Protein AF-A0AAD1ZJZ8-F1 (afdb_monomer_lite)

Structure (mmCIF, N/CA/C/O backbone):
data_AF-A0AAD1ZJZ8-F1
#
_entry.id   AF-A0AAD1ZJZ8-F1
#
loop_
_atom_site.group_PDB
_atom_site.id
_atom_site.type_symbol
_atom_site.label_atom_id
_atom_site.label_alt_id
_atom_site.label_comp_id
_atom_site.label_asym_id
_atom_site.label_entity_id
_atom_site.label_seq_id
_atom_site.pdbx_PDB_ins_code
_atom_site.Cartn_x
_atom_site.Cartn_y
_atom_site.Cartn_z
_atom_site.occupancy
_atom_site.B_iso_or_equiv
_atom_site.auth_seq_id
_atom_site.auth_comp_id
_atom_site.auth_asym_id
_atom_site.auth_atom_id
_atom_site.pdbx_PDB_model_num
ATOM 1 N N . MET A 1 1 ? -13.104 -16.747 28.153 1.00 59.47 1 MET A N 1
ATOM 2 C CA . MET A 1 1 ? -11.768 -17.055 27.582 1.00 59.47 1 MET A CA 1
ATOM 3 C C . MET A 1 1 ? -11.758 -18.501 27.105 1.00 59.47 1 MET A C 1
ATOM 5 O O . MET A 1 1 ? -12.482 -19.304 27.681 1.00 59.47 1 MET A O 1
ATOM 9 N N . CYS A 1 2 ? -11.004 -18.830 26.051 1.00 68.19 2 CYS A N 1
ATOM 10 C CA . CYS A 1 2 ? -10.842 -20.219 25.611 1.00 68.19 2 CYS A CA 1
ATOM 11 C C . CYS A 1 2 ? -9.904 -20.961 26.573 1.00 68.19 2 CYS A C 1
ATOM 13 O O . CYS A 1 2 ? -8.815 -20.471 26.856 1.00 68.19 2 CYS A O 1
ATOM 15 N N . ASN A 1 3 ? -10.333 -22.119 27.072 1.00 70.56 3 ASN A N 1
ATOM 16 C CA . ASN A 1 3 ? -9.565 -22.981 27.974 1.00 70.56 3 ASN A CA 1
ATOM 17 C C . ASN A 1 3 ? -8.448 -23.761 27.256 1.00 70.56 3 ASN A C 1
ATOM 19 O O . ASN A 1 3 ? -7.548 -24.264 27.916 1.00 70.56 3 ASN A O 1
ATOM 23 N N . VAL A 1 4 ? -8.490 -23.831 25.920 1.00 70.69 4 VAL A N 1
ATOM 24 C CA . VAL A 1 4 ? -7.507 -24.556 25.095 1.00 70.69 4 VAL A CA 1
ATOM 25 C C . VAL A 1 4 ? -6.351 -23.653 24.652 1.00 70.69 4 VAL A C 1
ATOM 27 O O . VAL A 1 4 ? -5.202 -24.074 24.637 1.00 70.69 4 VAL A O 1
ATOM 30 N N . CYS A 1 5 ? -6.619 -22.380 24.337 1.00 69.69 5 CYS A N 1
ATOM 31 C CA . CYS A 1 5 ? -5.625 -21.437 23.795 1.00 69.69 5 CYS A CA 1
ATOM 32 C C . CYS A 1 5 ? -4.614 -20.894 24.827 1.00 69.69 5 CYS A C 1
ATOM 34 O O . CYS A 1 5 ? -4.052 -19.818 24.609 1.00 69.69 5 CYS A O 1
ATOM 36 N N . SER A 1 6 ? -4.403 -21.584 25.952 1.00 54.50 6 SER A N 1
ATOM 37 C CA . SER A 1 6 ? -3.502 -21.130 27.014 1.00 54.50 6 SER A CA 1
ATOM 38 C C . SER A 1 6 ? -2.122 -20.776 26.433 1.00 54.50 6 SER A C 1
ATOM 40 O O . SER A 1 6 ? -1.434 -21.621 25.873 1.00 54.50 6 SER A O 1
ATOM 42 N N . GLN A 1 7 ? -1.756 -19.492 26.538 1.00 56.09 7 GLN A N 1
ATOM 43 C CA . GLN A 1 7 ? -0.448 -18.891 26.223 1.00 56.09 7 GLN A CA 1
ATOM 44 C C . GLN A 1 7 ? -0.020 -18.646 24.760 1.00 56.09 7 GLN A C 1
ATOM 46 O O . GLN A 1 7 ? 1.104 -18.191 24.547 1.00 56.09 7 GLN A O 1
ATOM 51 N N . ARG A 1 8 ? -0.877 -18.771 23.739 1.00 50.62 8 ARG A N 1
ATOM 52 C CA . ARG A 1 8 ? -0.520 -18.268 22.389 1.00 50.62 8 ARG A CA 1
ATOM 53 C C . ARG A 1 8 ? -0.753 -16.758 22.250 1.00 50.62 8 ARG A C 1
ATOM 55 O O . ARG A 1 8 ? -1.640 -16.334 21.523 1.00 50.62 8 ARG A O 1
ATOM 62 N N . VAL A 1 9 ? 0.037 -15.925 22.932 1.00 51.78 9 VAL A N 1
ATOM 63 C CA . VAL A 1 9 ? 0.161 -14.503 22.550 1.00 51.78 9 VAL A CA 1
ATOM 64 C C . VAL A 1 9 ? 1.323 -14.399 21.571 1.00 51.78 9 VAL A C 1
ATOM 66 O O . VAL A 1 9 ? 2.454 -14.108 21.959 1.00 51.78 9 VAL A O 1
ATOM 69 N N . THR A 1 10 ? 1.068 -14.694 20.296 1.00 54.06 10 THR A N 1
ATOM 70 C CA . THR A 1 10 ? 2.077 -14.501 19.250 1.00 54.06 10 THR A CA 1
ATOM 71 C C . THR A 1 10 ? 2.412 -13.015 19.127 1.00 54.06 10 THR A C 1
ATOM 73 O O . THR A 1 10 ? 1.550 -12.150 19.293 1.00 54.06 10 THR A O 1
ATOM 76 N N . GLN A 1 11 ? 3.696 -12.747 18.902 1.00 53.84 11 GLN A N 1
ATOM 77 C CA . GLN A 1 11 ? 4.369 -11.454 18.981 1.00 53.84 11 GLN A CA 1
ATOM 78 C C . GLN A 1 11 ? 3.655 -10.365 18.161 1.00 53.84 11 GLN A C 1
ATOM 80 O O . GLN A 1 11 ? 3.830 -10.273 16.951 1.00 53.84 11 GLN A O 1
ATOM 85 N N . LEU A 1 12 ? 2.883 -9.497 18.825 1.00 53.25 12 LEU A N 1
ATOM 86 C CA . LEU A 1 12 ? 2.593 -8.176 18.267 1.00 53.25 12 LEU A CA 1
ATOM 87 C C . LEU A 1 12 ? 3.934 -7.474 18.054 1.00 53.25 12 LEU A C 1
ATOM 89 O O . LEU A 1 12 ? 4.748 -7.433 18.985 1.00 53.25 12 LEU A O 1
ATOM 93 N N . ASN A 1 13 ? 4.151 -6.925 16.860 1.00 53.09 13 ASN A N 1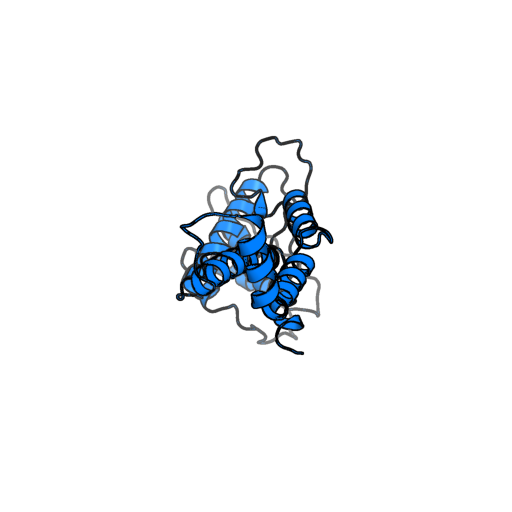
ATOM 94 C CA . ASN A 1 13 ? 5.407 -6.270 16.524 1.00 53.09 13 ASN A CA 1
ATOM 95 C C . ASN A 1 13 ? 5.760 -5.218 17.593 1.00 53.09 13 ASN A C 1
ATOM 97 O O . ASN A 1 13 ? 4.895 -4.489 18.098 1.00 53.09 13 ASN A O 1
ATOM 101 N N . VAL A 1 14 ? 7.043 -5.140 17.957 1.00 46.44 14 VAL A N 1
ATOM 102 C CA . VAL A 1 14 ? 7.558 -4.252 19.020 1.00 46.44 14 VAL A CA 1
ATOM 103 C C . VAL A 1 14 ? 7.157 -2.783 18.777 1.00 46.44 14 VAL A C 1
ATOM 105 O O . VAL A 1 14 ? 6.898 -2.050 19.732 1.00 46.44 14 VAL A O 1
ATOM 108 N N . ALA A 1 15 ? 6.982 -2.381 17.512 1.00 41.62 15 ALA A N 1
ATOM 109 C CA . ALA A 1 15 ? 6.527 -1.048 17.101 1.00 41.62 15 ALA A CA 1
ATOM 110 C C . ALA A 1 15 ? 5.086 -0.708 17.549 1.00 41.62 15 ALA A C 1
A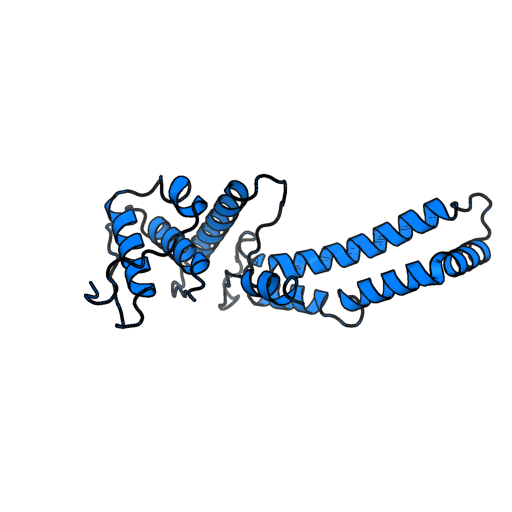TOM 112 O O . ALA A 1 15 ? 4.831 0.386 18.055 1.00 41.62 15 ALA A O 1
ATOM 113 N N . THR A 1 16 ? 4.142 -1.656 17.473 1.00 49.78 16 THR A N 1
ATOM 114 C CA . THR A 1 16 ? 2.789 -1.485 18.044 1.00 49.78 16 THR A CA 1
ATOM 115 C C . THR A 1 16 ? 2.798 -1.427 19.570 1.00 49.78 16 THR A C 1
ATOM 117 O O . THR A 1 16 ? 1.936 -0.779 20.169 1.00 49.78 16 THR A O 1
ATOM 120 N N . ARG A 1 17 ? 3.777 -2.074 20.216 1.00 53.38 17 ARG A N 1
ATOM 121 C CA . ARG A 1 17 ? 3.880 -2.160 21.680 1.00 53.38 17 ARG A CA 1
ATOM 122 C C . ARG A 1 17 ? 4.364 -0.878 22.364 1.00 53.38 17 ARG A C 1
ATOM 124 O O . ARG A 1 17 ? 4.025 -0.705 23.529 1.00 53.38 17 ARG A O 1
ATOM 131 N N . SER A 1 18 ? 5.125 0.006 21.709 1.00 56.16 18 SER A N 1
ATOM 132 C CA . SER A 1 18 ? 5.752 1.136 22.424 1.00 56.16 18 SER A CA 1
ATOM 133 C C . SER A 1 18 ? 5.169 2.516 22.102 1.00 56.16 18 SER A C 1
ATOM 135 O O . SER A 1 18 ? 4.951 3.300 23.023 1.00 56.16 18 SER A O 1
ATOM 137 N N . THR A 1 19 ? 4.868 2.845 20.840 1.00 59.22 19 THR A N 1
ATOM 138 C CA . THR A 1 19 ? 4.517 4.239 20.480 1.00 59.22 19 THR A CA 1
ATOM 139 C C . THR A 1 19 ? 3.018 4.467 20.296 1.00 59.22 19 THR A C 1
ATOM 141 O O . THR A 1 19 ? 2.486 5.494 20.713 1.00 59.22 19 THR A O 1
ATOM 144 N N . VAL A 1 20 ? 2.308 3.506 19.699 1.00 66.62 20 VAL A N 1
ATOM 145 C CA . VAL A 1 20 ? 0.875 3.657 19.385 1.00 66.62 20 VAL A CA 1
ATOM 146 C C . VAL A 1 20 ? -0.012 3.341 20.592 1.00 66.62 20 VAL A C 1
ATOM 148 O O . VAL A 1 20 ? -0.993 4.048 20.845 1.00 66.62 20 VAL A O 1
ATOM 151 N N . THR A 1 21 ? 0.357 2.307 21.351 1.00 68.12 21 THR A N 1
ATOM 152 C CA . THR A 1 21 ? -0.381 1.816 22.522 1.00 68.12 21 THR A CA 1
ATOM 153 C C . THR A 1 21 ? -0.034 2.554 23.816 1.00 68.12 21 THR A C 1
ATOM 155 O O . THR A 1 21 ? -0.815 2.491 24.764 1.00 68.12 21 THR A O 1
ATOM 158 N N . SER A 1 22 ? 1.070 3.309 23.884 1.00 69.50 22 SER A N 1
ATOM 159 C CA . SER A 1 22 ? 1.442 4.083 25.084 1.00 69.50 22 SER A CA 1
ATOM 160 C C . SER A 1 22 ? 0.413 5.155 25.447 1.00 69.50 22 SER A C 1
ATOM 162 O O . SER A 1 22 ? 0.144 5.351 26.628 1.00 69.50 22 SER A O 1
ATOM 164 N N . LYS A 1 23 ? -0.238 5.761 24.445 1.00 80.19 23 LYS A N 1
ATOM 165 C CA . LYS A 1 23 ? -1.298 6.774 24.612 1.00 80.19 23 LYS A CA 1
ATOM 166 C C . LYS A 1 23 ? -2.671 6.201 25.001 1.00 80.19 23 LYS A C 1
ATOM 168 O O . LYS A 1 23 ? -3.630 6.958 25.100 1.00 80.19 23 LYS A O 1
ATOM 173 N N . LEU A 1 24 ? -2.791 4.883 25.169 1.00 86.69 24 LEU A N 1
ATOM 174 C CA . LEU A 1 24 ? -4.039 4.234 25.574 1.00 86.69 24 LEU A CA 1
ATOM 175 C C . LEU A 1 24 ? -4.096 4.043 27.091 1.00 86.69 24 LEU A C 1
ATOM 177 O O . LEU A 1 24 ? -3.099 3.680 27.730 1.00 86.69 24 LEU A O 1
ATOM 181 N N . ASN A 1 25 ? -5.285 4.224 27.660 1.00 90.50 25 ASN A N 1
ATOM 182 C CA . ASN A 1 25 ? -5.530 3.920 29.067 1.00 90.50 25 ASN A CA 1
ATOM 183 C C . ASN A 1 25 ? -5.636 2.395 29.300 1.00 90.50 25 ASN A C 1
ATOM 185 O O . ASN A 1 25 ? -5.594 1.591 28.363 1.00 90.50 25 ASN A O 1
ATOM 189 N N . LYS A 1 26 ? -5.749 1.985 30.570 1.00 88.88 26 LYS A N 1
ATOM 190 C CA . LYS A 1 26 ? -5.784 0.565 30.957 1.00 88.88 26 LYS A CA 1
ATOM 191 C C . LYS A 1 26 ? -6.951 -0.193 30.310 1.00 88.88 26 LYS A C 1
ATOM 193 O O . LYS A 1 26 ? -6.716 -1.255 29.742 1.00 88.88 26 LYS A O 1
ATOM 198 N N . SER A 1 27 ? -8.165 0.358 30.340 1.00 90.50 27 SER A N 1
ATOM 199 C CA . SER A 1 27 ? -9.356 -0.320 29.808 1.00 90.50 27 SER A CA 1
ATOM 200 C C . SER A 1 27 ? -9.314 -0.470 28.286 1.00 90.50 27 SER A C 1
ATOM 202 O O . SER A 1 27 ? -9.663 -1.522 27.760 1.00 90.50 27 SER A O 1
ATOM 204 N N . GLN A 1 28 ? -8.807 0.532 27.565 1.00 90.31 28 GLN A N 1
ATOM 205 C CA . GLN A 1 28 ? -8.604 0.458 26.115 1.00 90.31 28 GLN A CA 1
ATOM 206 C C . GLN A 1 28 ? -7.568 -0.611 25.742 1.00 90.31 28 GLN A C 1
ATOM 208 O O . GLN A 1 28 ? -7.796 -1.402 24.827 1.00 90.31 28 GLN A O 1
ATOM 213 N N . LYS A 1 29 ? -6.436 -0.663 26.460 1.00 88.44 29 LYS A N 1
ATOM 214 C CA . LYS A 1 29 ? -5.406 -1.699 26.264 1.00 88.44 29 LYS A CA 1
ATOM 215 C C . LYS A 1 29 ? -5.975 -3.094 26.496 1.00 88.44 29 LYS A C 1
ATOM 217 O O . LYS A 1 29 ? -5.718 -3.997 25.705 1.00 88.44 29 LYS A O 1
ATOM 222 N N . GLU A 1 30 ? -6.754 -3.258 27.558 1.00 87.31 30 GLU A N 1
ATOM 223 C CA . GLU A 1 30 ? -7.389 -4.526 27.900 1.00 87.31 30 GLU A CA 1
ATOM 224 C C . GLU A 1 30 ? -8.376 -4.973 26.816 1.00 87.31 30 GLU A C 1
ATOM 226 O O . GLU A 1 30 ? -8.242 -6.087 26.314 1.00 87.31 30 GLU A O 1
ATOM 231 N N . ALA A 1 31 ? -9.260 -4.085 26.349 1.00 89.25 31 ALA A N 1
ATOM 232 C CA . ALA A 1 31 ? -10.199 -4.375 25.263 1.00 89.25 31 ALA A CA 1
ATOM 233 C C . ALA A 1 31 ? -9.498 -4.810 23.957 1.00 89.25 31 ALA A C 1
ATOM 235 O O . ALA A 1 31 ? -9.924 -5.763 23.296 1.00 89.25 31 ALA A O 1
ATOM 236 N N . ILE A 1 32 ? -8.386 -4.160 23.597 1.00 87.81 32 ILE A N 1
ATOM 237 C CA . ILE A 1 32 ? -7.586 -4.524 22.415 1.00 87.81 32 ILE A CA 1
ATOM 238 C C . ILE A 1 32 ? -6.949 -5.904 22.594 1.00 87.81 32 ILE A C 1
ATOM 240 O O . ILE A 1 32 ? -7.071 -6.760 21.717 1.00 87.81 32 ILE A O 1
ATOM 244 N N . MET A 1 33 ? -6.300 -6.149 23.735 1.00 84.19 33 MET A N 1
ATOM 245 C CA . MET A 1 33 ? -5.675 -7.441 24.041 1.00 84.19 33 MET A CA 1
ATOM 246 C C . MET A 1 33 ? -6.693 -8.579 24.039 1.00 84.19 33 MET A C 1
ATOM 248 O O . MET A 1 33 ? -6.426 -9.679 23.559 1.00 84.19 33 MET A O 1
ATOM 252 N N . GLU A 1 34 ? -7.879 -8.310 24.560 1.00 85.31 34 GLU A N 1
ATOM 253 C CA . GLU A 1 34 ? -8.996 -9.232 24.551 1.00 85.31 34 GLU A CA 1
ATOM 254 C C . GLU A 1 34 ? -9.519 -9.551 23.148 1.00 85.31 34 GLU A C 1
ATOM 256 O O . GLU A 1 34 ? -9.887 -10.699 22.890 1.00 85.31 34 GLU A O 1
ATOM 261 N N . THR A 1 35 ? -9.537 -8.559 22.258 1.00 86.81 35 THR A N 1
ATOM 262 C CA . THR A 1 35 ? -9.922 -8.725 20.851 1.00 86.81 35 THR A CA 1
ATOM 263 C C . THR A 1 35 ? -8.887 -9.563 20.105 1.00 86.81 35 THR A C 1
ATOM 265 O O . THR A 1 35 ? -9.243 -10.540 19.452 1.00 86.81 35 THR A O 1
ATOM 268 N N . ILE A 1 36 ? -7.599 -9.255 20.284 1.00 84.06 36 ILE A N 1
ATOM 269 C CA . ILE A 1 36 ? -6.468 -10.007 19.713 1.00 84.06 36 ILE A CA 1
ATOM 270 C C . ILE A 1 36 ? -6.539 -11.485 20.112 1.00 84.06 36 ILE A C 1
ATOM 272 O O . ILE A 1 36 ? -6.486 -12.365 19.255 1.00 84.06 36 ILE A O 1
ATOM 276 N N . ARG A 1 37 ? -6.740 -11.765 21.407 1.00 82.50 37 ARG A N 1
ATOM 277 C CA . ARG A 1 37 ? -6.916 -13.135 21.918 1.00 82.50 37 ARG A CA 1
ATOM 278 C C . ARG A 1 37 ? -8.126 -13.835 21.305 1.00 82.50 37 ARG A C 1
ATOM 280 O O . ARG A 1 37 ? -8.102 -15.048 21.127 1.00 82.50 37 ARG A O 1
ATOM 287 N N . GLY A 1 38 ? -9.192 -13.085 21.027 1.00 85.44 38 GLY A N 1
ATOM 288 C CA . GLY A 1 38 ? -10.377 -13.599 20.353 1.00 85.44 38 GLY A CA 1
ATOM 289 C C . GLY A 1 38 ? -10.083 -14.037 18.925 1.00 85.44 38 GLY A C 1
ATOM 290 O O . GLY A 1 38 ? -10.442 -15.147 18.559 1.00 85.44 38 GLY A O 1
ATOM 291 N N . VAL A 1 39 ? -9.377 -13.204 18.161 1.00 83.06 39 VAL A N 1
ATOM 292 C CA . VAL A 1 39 ? -9.011 -13.490 16.765 1.00 83.06 39 VAL A CA 1
ATOM 293 C C . VAL A 1 39 ? -8.003 -14.638 16.650 1.00 83.06 39 VAL A C 1
ATOM 295 O O . VAL A 1 39 ? -8.072 -15.414 15.708 1.00 83.06 39 VAL A O 1
ATOM 298 N N . GLN A 1 40 ? -7.101 -14.800 17.622 1.00 79.88 40 GLN A N 1
ATOM 299 C CA . GLN A 1 40 ? -6.151 -15.926 17.665 1.00 79.88 40 GLN A CA 1
ATOM 300 C C . GLN A 1 40 ? -6.793 -17.266 18.063 1.00 79.88 40 GLN A C 1
ATOM 302 O O . GLN A 1 40 ? -6.134 -18.304 18.016 1.00 79.88 40 GLN A O 1
ATOM 307 N N . CYS A 1 41 ? -8.050 -17.263 18.510 1.00 81.56 41 CYS A N 1
ATOM 308 C CA . CYS A 1 41 ? -8.737 -18.463 18.960 1.00 81.56 41 CYS A CA 1
ATOM 309 C C . CYS A 1 41 ? -9.533 -19.099 17.814 1.00 81.56 41 CYS A C 1
ATOM 311 O O . CYS A 1 41 ? -10.688 -18.757 17.590 1.00 81.56 41 CYS A O 1
ATOM 313 N N . GLU A 1 42 ? -8.961 -20.111 17.167 1.00 80.19 42 GLU A N 1
ATOM 314 C CA . GLU A 1 42 ? -9.633 -20.866 16.093 1.00 80.19 42 GLU A CA 1
ATOM 315 C C . GLU A 1 42 ? -10.742 -21.807 16.604 1.00 80.19 42 GLU A C 1
ATOM 317 O O . GLU A 1 42 ? -11.554 -22.301 15.832 1.00 80.19 42 GLU A O 1
ATOM 322 N N . HIS A 1 43 ? -10.819 -22.042 17.918 1.00 82.69 43 HIS A N 1
ATOM 323 C CA . HIS A 1 43 ? -11.756 -23.009 18.501 1.00 82.69 43 HIS A CA 1
ATOM 324 C C . HIS A 1 43 ? -13.185 -22.481 18.689 1.00 82.69 43 HIS A C 1
ATOM 326 O O . HIS A 1 43 ? -14.093 -23.272 18.938 1.00 82.69 43 HIS A O 1
ATOM 332 N N . LYS A 1 44 ? -13.388 -21.155 18.702 1.00 82.06 44 LYS A N 1
ATOM 333 C CA . LYS A 1 44 ? -14.681 -20.536 19.040 1.00 82.06 44 LYS A CA 1
ATOM 334 C C . LYS A 1 44 ? -14.865 -19.212 18.315 1.00 82.06 44 LYS A C 1
ATOM 336 O O . LYS A 1 44 ? -13.967 -18.376 18.320 1.00 82.06 44 LYS A O 1
ATOM 341 N N . THR A 1 45 ? -16.074 -18.977 17.812 1.00 82.81 45 THR A N 1
ATOM 342 C CA . THR A 1 45 ? -16.514 -17.642 17.397 1.00 82.81 45 THR A CA 1
ATOM 343 C C . THR A 1 45 ? -16.586 -16.722 18.614 1.00 82.81 45 THR A C 1
ATOM 345 O O . THR A 1 45 ? -17.094 -17.116 19.666 1.00 82.81 45 THR A O 1
ATOM 348 N N . ASN A 1 46 ? -16.089 -15.493 18.485 1.00 82.31 46 ASN A N 1
ATOM 349 C CA . ASN A 1 46 ? -16.042 -14.532 19.580 1.00 82.31 46 ASN A CA 1
ATOM 350 C C . ASN A 1 46 ? -16.672 -13.210 19.144 1.00 82.31 46 ASN A C 1
ATOM 352 O O . ASN A 1 46 ? -16.242 -12.612 18.162 1.00 82.31 46 ASN A O 1
ATOM 356 N N . VAL A 1 47 ? -17.670 -12.759 19.898 1.00 85.69 47 VAL A N 1
ATOM 357 C CA . VAL A 1 47 ? -18.297 -11.449 19.730 1.00 85.69 47 VAL A CA 1
ATOM 358 C C . VAL A 1 47 ? -18.038 -10.663 21.003 1.00 85.69 47 VAL A C 1
ATOM 360 O O . VAL A 1 47 ? -18.338 -11.133 22.102 1.00 85.69 47 VAL A O 1
ATOM 363 N N . LYS A 1 48 ? -17.468 -9.466 20.860 1.00 83.56 48 LYS A N 1
ATOM 364 C CA . LYS A 1 48 ? -17.197 -8.568 21.982 1.00 83.56 48 LYS A CA 1
ATOM 365 C C . LYS A 1 48 ? -17.756 -7.188 21.717 1.00 83.56 48 LYS A C 1
ATOM 367 O O . LYS A 1 48 ? -17.473 -6.581 20.689 1.00 83.56 48 LYS A O 1
ATOM 372 N N . LEU A 1 49 ? -18.497 -6.685 22.696 1.00 87.31 49 LEU A N 1
ATOM 373 C CA . LEU A 1 49 ? -18.934 -5.302 22.729 1.00 87.31 49 LEU A CA 1
ATOM 374 C C . LEU A 1 49 ? -17.847 -4.455 23.393 1.00 87.31 49 LEU A C 1
ATOM 376 O O . LEU A 1 49 ? -17.573 -4.607 24.582 1.00 87.31 49 LEU A O 1
ATOM 380 N N . ILE A 1 50 ? -17.247 -3.543 22.629 1.00 86.06 50 ILE A N 1
ATOM 381 C CA . ILE A 1 50 ? -16.398 -2.485 23.179 1.00 86.06 50 ILE A CA 1
ATOM 382 C C . ILE A 1 50 ? -17.275 -1.249 23.344 1.00 86.06 50 ILE A C 1
ATOM 384 O O . ILE A 1 50 ? -17.607 -0.572 22.372 1.00 86.06 50 ILE A O 1
ATOM 388 N N . TRP A 1 51 ? -17.658 -0.962 24.583 1.00 88.56 51 TRP A N 1
ATOM 389 C CA . TRP A 1 51 ? -18.488 0.189 24.916 1.00 88.56 51 TRP A CA 1
ATOM 390 C C . TRP A 1 51 ? -17.682 1.267 25.645 1.00 88.56 51 TRP A C 1
ATOM 392 O O . TRP A 1 51 ? -16.744 0.978 26.387 1.00 88.56 51 TRP A O 1
ATOM 402 N N . GLY A 1 52 ? -18.059 2.529 25.442 1.00 86.12 52 GLY A N 1
ATOM 403 C CA . GLY A 1 52 ? -17.480 3.654 26.163 1.00 86.12 52 GLY A CA 1
ATOM 404 C C . GLY A 1 52 ? -18.358 4.909 26.075 1.00 86.12 52 GLY A C 1
ATOM 405 O O . GLY A 1 52 ? -18.930 5.162 25.007 1.00 86.12 52 GLY A O 1
ATOM 406 N N . PRO A 1 53 ? -18.429 5.728 27.141 1.00 86.62 53 PRO A N 1
ATOM 407 C CA . PRO A 1 53 ? -19.124 7.017 27.129 1.00 86.62 53 PRO A CA 1
ATOM 408 C C . PRO A 1 53 ? -18.660 7.972 26.005 1.00 86.62 53 PRO A C 1
ATOM 410 O O . PRO A 1 53 ? -17.638 7.736 25.346 1.00 86.62 53 PRO A O 1
ATOM 413 N N . PRO A 1 54 ? -19.396 9.056 25.714 1.00 84.81 54 PRO A N 1
ATOM 414 C CA . PRO A 1 54 ? -18.903 10.129 24.848 1.00 84.81 54 PRO A CA 1
ATOM 415 C C . PRO A 1 54 ? -17.528 10.643 25.315 1.00 84.81 54 PRO A C 1
ATOM 417 O O . PRO A 1 54 ? -17.253 10.696 26.508 1.00 84.81 54 PRO A O 1
ATOM 420 N N . GLY A 1 55 ? -16.629 10.958 24.376 1.00 82.31 55 GLY A N 1
ATOM 421 C CA . GLY A 1 55 ? -15.286 11.471 24.694 1.00 82.31 55 GLY A CA 1
ATOM 422 C C . GLY A 1 55 ? -14.234 10.438 25.134 1.00 82.31 55 GLY A C 1
ATOM 423 O O . GLY A 1 55 ? -13.067 10.789 25.258 1.00 82.31 55 GLY A O 1
ATOM 424 N N . THR A 1 56 ? -14.560 9.148 25.292 1.00 81.38 56 THR A N 1
ATOM 425 C CA . THR A 1 56 ? -13.595 8.133 25.788 1.00 81.38 56 THR A CA 1
ATOM 426 C C . THR A 1 56 ? -12.621 7.573 24.746 1.00 81.38 56 THR A C 1
ATOM 428 O O . THR A 1 56 ? -12.017 6.516 24.941 1.00 81.38 56 THR A O 1
ATOM 431 N N . GLY A 1 57 ? -12.453 8.254 23.610 1.00 84.31 57 GLY A N 1
ATOM 432 C CA . GLY A 1 57 ? -11.507 7.830 22.576 1.00 84.31 57 GLY A CA 1
ATOM 433 C C . GLY A 1 57 ? -11.876 6.502 21.902 1.00 84.31 57 GLY A C 1
ATOM 434 O O . GLY A 1 57 ? -10.989 5.718 21.561 1.00 84.31 57 GLY A O 1
ATOM 435 N N . LYS A 1 58 ? -13.174 6.232 21.690 1.00 87.06 58 LYS A N 1
ATOM 436 C CA . LYS A 1 58 ? -13.656 5.035 20.968 1.00 87.06 58 LYS A CA 1
ATOM 437 C C . LYS A 1 58 ? -13.000 4.886 19.594 1.00 87.06 58 LYS A C 1
ATOM 439 O O . LYS A 1 58 ? -12.441 3.836 19.298 1.00 87.06 58 LYS A O 1
ATOM 444 N N . MET A 1 59 ? -12.976 5.964 18.806 1.00 86.44 59 MET A N 1
ATOM 445 C CA . MET A 1 59 ? -12.338 5.991 17.484 1.00 86.44 59 MET A CA 1
ATOM 446 C C . MET A 1 59 ? -10.838 5.678 17.566 1.00 86.44 59 MET A C 1
ATOM 448 O O . MET A 1 59 ? -10.318 4.878 16.791 1.00 86.44 59 MET A O 1
ATOM 452 N N . ARG A 1 60 ? -10.146 6.212 18.583 1.00 87.06 60 ARG A N 1
ATOM 453 C CA . ARG A 1 60 ? -8.743 5.876 18.854 1.00 87.06 60 ARG A CA 1
ATOM 454 C C . ARG A 1 60 ? -8.561 4.394 19.147 1.00 87.06 60 ARG A C 1
ATOM 456 O O . ARG A 1 60 ? -7.722 3.761 18.515 1.00 87.06 60 ARG A O 1
ATOM 463 N N . THR A 1 61 ? -9.372 3.841 20.035 1.00 89.06 61 THR A N 1
ATOM 464 C CA . THR A 1 61 ? -9.331 2.416 20.388 1.00 89.06 61 THR A CA 1
ATOM 465 C C . THR A 1 61 ? -9.590 1.538 19.165 1.00 89.06 61 THR A C 1
ATOM 467 O O . THR A 1 61 ? -8.827 0.608 18.911 1.00 89.06 61 THR A O 1
ATOM 470 N N . LEU A 1 62 ? -10.593 1.881 18.352 1.00 88.88 62 LEU A N 1
ATOM 471 C CA . LEU A 1 62 ? -10.928 1.166 17.123 1.00 88.88 62 LEU A CA 1
ATOM 472 C C . LEU A 1 62 ? -9.787 1.225 16.098 1.00 88.88 62 LEU A C 1
ATOM 474 O O . LEU A 1 62 ? -9.362 0.184 15.611 1.00 88.88 62 LEU A O 1
ATOM 478 N N . SER A 1 63 ? -9.221 2.409 15.838 1.00 88.19 63 SER A N 1
ATOM 479 C CA . SER A 1 63 ? -8.104 2.574 14.892 1.00 88.19 63 SER A CA 1
ATOM 480 C C . SER A 1 63 ? -6.864 1.759 15.284 1.00 88.19 63 SER A C 1
ATOM 482 O O . SER A 1 63 ? -6.236 1.135 14.431 1.00 88.19 63 SER A O 1
ATOM 484 N N . VAL A 1 64 ? -6.534 1.702 16.582 1.00 87.94 64 VAL A N 1
ATOM 485 C CA . VAL A 1 64 ? -5.414 0.888 17.076 1.00 87.94 64 VAL A CA 1
ATOM 486 C C . VAL A 1 64 ? -5.756 -0.598 17.011 1.00 87.94 64 VAL A C 1
ATOM 488 O O . VAL A 1 64 ? -4.903 -1.391 16.628 1.00 87.94 64 VAL A O 1
ATOM 491 N N . THR A 1 65 ? -6.999 -0.982 17.319 1.00 88.06 65 THR A N 1
ATOM 492 C CA . THR A 1 65 ? -7.465 -2.371 17.172 1.00 88.06 65 THR A CA 1
ATOM 493 C C . THR A 1 65 ? -7.297 -2.843 15.730 1.00 88.06 65 THR A C 1
ATOM 495 O O . THR A 1 65 ? -6.679 -3.879 15.500 1.00 88.06 65 THR A O 1
ATOM 498 N N . LEU A 1 66 ? -7.779 -2.061 14.758 1.00 88.00 66 LEU A N 1
ATOM 499 C CA . LEU A 1 66 ? -7.644 -2.368 13.334 1.00 88.00 66 LEU A CA 1
ATOM 500 C C . LEU A 1 66 ? -6.175 -2.501 12.927 1.00 88.00 66 LEU A C 1
ATOM 502 O O . LEU A 1 66 ? -5.826 -3.482 12.277 1.00 88.00 66 LEU A O 1
ATOM 506 N N . LEU A 1 67 ? -5.303 -1.584 13.363 1.00 85.31 67 LEU A N 1
ATOM 507 C CA . LEU A 1 67 ? -3.864 -1.682 13.103 1.00 85.31 67 LEU A CA 1
ATOM 508 C C . LEU A 1 67 ? -3.265 -2.996 13.625 1.00 85.31 67 LEU A C 1
ATOM 510 O O . LEU A 1 67 ? -2.558 -3.677 12.884 1.00 85.31 67 LEU A O 1
ATOM 514 N N . CYS A 1 68 ? -3.561 -3.366 14.873 1.00 83.75 68 CYS A N 1
ATOM 515 C CA . CYS A 1 68 ? -3.074 -4.611 15.467 1.00 83.75 68 CYS A CA 1
ATOM 516 C C . CYS A 1 68 ? -3.549 -5.837 14.675 1.00 83.75 68 CYS A C 1
ATOM 518 O O . CYS A 1 68 ? -2.760 -6.735 14.395 1.00 83.75 68 CYS A O 1
ATOM 520 N N . LEU A 1 69 ? -4.824 -5.864 14.281 1.00 84.06 69 LEU A N 1
ATOM 521 C CA . LEU A 1 69 ? -5.402 -6.972 13.521 1.00 84.06 69 LEU A CA 1
ATOM 522 C C . LEU A 1 69 ? -4.810 -7.087 12.108 1.00 84.06 69 LEU A C 1
ATOM 524 O O . LEU A 1 69 ? -4.507 -8.195 11.665 1.00 84.06 69 LEU A O 1
ATOM 528 N N . MET A 1 70 ? -4.568 -5.962 11.429 1.00 80.19 70 MET A N 1
ATOM 529 C CA . MET A 1 70 ? -3.909 -5.951 10.117 1.00 80.19 70 MET A CA 1
ATOM 530 C C . MET A 1 70 ? -2.498 -6.542 10.180 1.00 80.19 70 MET A C 1
ATOM 532 O O . MET A 1 70 ? -2.129 -7.344 9.326 1.00 80.19 70 MET A O 1
ATOM 536 N N . GLN A 1 71 ? -1.726 -6.217 11.221 1.00 77.75 71 GLN A N 1
ATOM 537 C CA . GLN A 1 71 ? -0.387 -6.788 11.433 1.00 77.75 71 GLN A CA 1
ATOM 538 C C . GLN A 1 71 ? -0.406 -8.293 11.727 1.00 77.75 71 GLN A C 1
ATOM 540 O O . GLN A 1 71 ? 0.597 -8.975 11.541 1.00 77.75 71 GLN A O 1
ATOM 545 N N . MET A 1 72 ? -1.551 -8.822 12.157 1.00 76.50 72 MET A N 1
ATOM 546 C CA . MET A 1 72 ? -1.781 -10.253 12.347 1.00 76.50 72 MET A CA 1
ATOM 547 C C . MET A 1 72 ? -2.340 -10.931 11.089 1.00 76.50 72 MET A C 1
ATOM 549 O O . MET A 1 72 ? -2.777 -12.076 11.152 1.00 76.50 72 MET A O 1
ATOM 553 N N . ASN A 1 73 ? -2.352 -10.235 9.946 1.00 74.56 73 ASN A N 1
ATOM 554 C CA . ASN A 1 73 ? -2.924 -10.689 8.677 1.00 74.56 73 ASN A CA 1
ATOM 555 C C . ASN A 1 73 ? -4.430 -10.983 8.710 1.00 74.56 73 ASN A C 1
ATOM 557 O O . ASN A 1 73 ? -4.964 -11.528 7.736 1.00 74.56 73 ASN A O 1
ATOM 561 N N . ALA A 1 74 ? -5.129 -10.574 9.771 1.00 77.50 74 ALA A N 1
ATOM 562 C CA . ALA A 1 74 ? -6.573 -10.699 9.864 1.00 77.50 74 ALA A CA 1
ATOM 563 C C . ALA A 1 74 ? -7.248 -9.729 8.885 1.00 77.50 74 ALA A C 1
ATOM 565 O O . ALA A 1 74 ? -6.822 -8.583 8.726 1.00 77.50 74 ALA A O 1
ATOM 566 N N . ARG A 1 75 ? -8.308 -10.192 8.214 1.00 79.06 75 ARG A N 1
ATOM 567 C CA . ARG A 1 75 ? -9.173 -9.319 7.413 1.00 79.06 75 ARG A CA 1
ATOM 568 C C . ARG A 1 75 ? -10.127 -8.604 8.362 1.00 79.06 75 ARG A C 1
ATOM 570 O O . ARG A 1 75 ? -10.815 -9.260 9.139 1.00 79.06 75 ARG A O 1
ATOM 577 N N . THR A 1 76 ? -10.150 -7.280 8.306 1.00 76.94 76 THR A N 1
ATOM 578 C CA . THR A 1 76 ? -11.022 -6.440 9.127 1.00 76.94 76 THR A CA 1
ATOM 579 C C . THR A 1 76 ? -11.921 -5.597 8.235 1.00 76.94 76 THR A C 1
ATOM 581 O O . THR A 1 76 ? -11.501 -5.134 7.176 1.00 76.94 76 THR A O 1
ATOM 584 N N . CYS A 1 77 ? -13.166 -5.405 8.663 1.00 76.44 77 CYS A N 1
ATOM 585 C CA . CYS A 1 77 ? -14.143 -4.549 7.996 1.00 76.44 77 CYS A CA 1
ATOM 586 C C . CYS A 1 77 ? -14.786 -3.638 9.047 1.00 76.44 77 CYS A C 1
ATOM 588 O O . CYS A 1 77 ? -14.922 -4.031 10.207 1.00 76.44 77 CYS A O 1
ATOM 590 N N . ALA A 1 78 ? -15.156 -2.424 8.649 1.00 73.31 78 ALA A N 1
ATOM 591 C CA . ALA A 1 78 ? -15.885 -1.486 9.491 1.00 73.31 78 ALA A CA 1
ATOM 592 C C . ALA A 1 78 ? -17.033 -0.882 8.677 1.00 73.31 78 ALA A C 1
ATOM 594 O O . ALA A 1 78 ? -16.799 -0.252 7.649 1.00 73.31 78 ALA A O 1
ATOM 595 N N . GLU A 1 79 ? -18.263 -1.084 9.142 1.00 67.69 79 GLU A N 1
ATOM 596 C CA . GLU A 1 79 ? -19.475 -0.507 8.558 1.00 67.69 79 GLU A CA 1
ATOM 597 C C . GLU A 1 79 ? -19.811 0.781 9.320 1.00 67.69 79 GLU A C 1
ATOM 599 O O . GLU A 1 79 ? -20.460 0.746 10.363 1.00 67.69 79 GLU A O 1
ATOM 604 N N . THR A 1 80 ? -19.319 1.937 8.866 1.00 62.78 80 THR A N 1
ATOM 605 C CA . THR A 1 80 ? -19.646 3.223 9.510 1.00 62.78 80 THR A CA 1
ATOM 606 C C . THR A 1 80 ? -19.827 4.341 8.485 1.00 62.78 80 THR A C 1
ATOM 608 O O . THR A 1 80 ? -18.915 5.136 8.270 1.00 62.78 80 THR A O 1
ATOM 611 N N . ASN A 1 81 ? -21.020 4.440 7.888 1.00 63.38 81 ASN A N 1
ATOM 612 C CA . ASN A 1 81 ? -21.327 5.345 6.764 1.00 63.38 81 ASN A CA 1
ATOM 613 C C . ASN A 1 81 ? -20.964 6.831 6.991 1.00 63.38 81 ASN A C 1
ATOM 615 O O . ASN A 1 81 ? -20.694 7.523 6.021 1.00 63.38 81 ASN A O 1
ATOM 619 N N . ALA A 1 82 ? -20.886 7.315 8.239 1.00 62.25 82 ALA A N 1
ATOM 620 C CA . ALA A 1 82 ? -20.507 8.703 8.548 1.00 62.25 82 ALA A CA 1
ATOM 621 C C . ALA A 1 82 ? -19.090 8.886 9.136 1.00 62.25 82 ALA A C 1
ATOM 623 O O . ALA A 1 82 ? -18.621 10.011 9.234 1.00 62.25 82 ALA A O 1
ATOM 624 N N . ALA A 1 83 ? -18.404 7.812 9.548 1.00 72.31 83 ALA A N 1
ATOM 625 C CA . ALA A 1 83 ? -17.108 7.889 10.248 1.00 72.31 83 ALA A CA 1
ATOM 626 C C . ALA A 1 83 ? -15.978 7.098 9.562 1.00 72.31 83 ALA A C 1
ATOM 628 O O . ALA A 1 83 ? -14.851 7.076 10.061 1.00 72.31 83 ALA A O 1
ATOM 629 N N . VAL A 1 84 ? -16.265 6.437 8.430 1.00 76.38 84 VAL A N 1
ATOM 630 C CA . VAL A 1 84 ? -15.261 5.717 7.628 1.00 76.38 84 VAL A CA 1
ATOM 631 C C . VAL A 1 84 ? -14.081 6.620 7.242 1.00 76.38 84 VAL A C 1
ATOM 633 O O . VAL A 1 84 ? -12.953 6.180 7.466 1.00 76.38 84 VAL A O 1
ATOM 636 N N . PRO A 1 85 ? -14.268 7.858 6.737 1.00 78.19 85 PRO A N 1
ATOM 637 C CA . PRO A 1 85 ? -13.135 8.683 6.315 1.00 78.19 85 PRO A CA 1
ATOM 638 C C . PRO A 1 85 ? -12.190 9.045 7.465 1.00 78.19 85 PRO A C 1
ATOM 640 O O . PRO A 1 85 ? -10.972 8.903 7.331 1.00 78.19 85 PRO A O 1
ATOM 643 N N . ASP A 1 86 ? -12.738 9.425 8.622 1.00 82.56 86 ASP A N 1
ATOM 644 C CA . ASP A 1 86 ? -11.955 9.760 9.817 1.00 82.56 86 ASP A CA 1
ATOM 645 C C . ASP A 1 86 ? -11.188 8.546 10.342 1.00 82.56 86 ASP A C 1
ATOM 647 O O . ASP A 1 86 ? -9.985 8.617 10.619 1.00 82.56 86 ASP A O 1
ATOM 651 N N . LEU A 1 87 ? -11.871 7.401 10.437 1.00 84.56 87 LEU A N 1
ATOM 652 C CA . LEU A 1 87 ? -11.264 6.155 10.884 1.00 84.56 87 LEU A CA 1
ATOM 653 C C . LEU A 1 87 ? -10.150 5.710 9.932 1.00 84.56 87 LEU A C 1
ATOM 655 O O . LEU A 1 87 ? -9.064 5.355 10.390 1.00 84.56 87 LEU A O 1
ATOM 659 N N . ALA A 1 88 ? -10.394 5.759 8.622 1.00 86.12 88 ALA A N 1
ATOM 660 C CA . ALA A 1 88 ? -9.430 5.379 7.599 1.00 86.12 88 ALA A CA 1
ATOM 661 C C . ALA A 1 88 ? -8.202 6.302 7.618 1.00 86.12 88 ALA A C 1
ATOM 663 O O . ALA A 1 88 ? -7.071 5.818 7.695 1.00 86.12 88 ALA A O 1
ATOM 664 N N . THR A 1 89 ? -8.417 7.620 7.674 1.00 86.31 89 THR A N 1
ATOM 665 C CA . THR A 1 89 ? -7.354 8.626 7.825 1.00 86.31 89 THR A CA 1
ATOM 666 C C . THR A 1 89 ? -6.510 8.346 9.066 1.00 86.31 89 THR A C 1
ATOM 668 O O . THR A 1 89 ? -5.277 8.358 9.022 1.00 86.31 89 THR A O 1
ATOM 671 N N . GLN A 1 90 ? -7.161 8.057 10.193 1.00 86.88 90 GLN A N 1
ATOM 672 C CA . GLN A 1 90 ? -6.473 7.770 11.442 1.00 86.88 90 GLN A CA 1
ATOM 673 C C . GLN A 1 90 ? -5.670 6.463 11.384 1.00 86.88 90 GLN A C 1
ATOM 675 O O . GLN A 1 90 ? -4.552 6.415 11.902 1.00 86.88 90 GLN A O 1
ATOM 680 N N . VAL A 1 91 ? -6.211 5.418 10.755 1.00 87.44 91 VAL A N 1
ATOM 681 C CA . VAL A 1 91 ? -5.518 4.138 10.555 1.00 87.44 91 VAL A CA 1
ATOM 682 C C . VAL A 1 91 ? -4.292 4.320 9.655 1.00 87.44 91 VAL A C 1
ATOM 684 O O . VAL A 1 91 ? -3.220 3.846 10.023 1.00 87.44 91 VAL A O 1
ATOM 687 N N . VAL A 1 92 ? -4.403 5.069 8.552 1.00 87.06 92 VAL A N 1
ATOM 688 C CA . VAL A 1 92 ? -3.278 5.392 7.649 1.00 87.06 92 VAL A CA 1
ATOM 689 C C . VAL A 1 92 ? -2.185 6.193 8.362 1.00 87.06 92 VAL A C 1
ATOM 691 O O . VAL A 1 92 ? -0.996 5.908 8.213 1.00 87.06 92 VAL A O 1
ATOM 694 N N . LYS A 1 93 ? -2.558 7.194 9.169 1.00 86.88 93 LYS A N 1
ATOM 695 C CA . LYS A 1 93 ? -1.594 7.975 9.967 1.00 86.88 93 LYS A CA 1
ATOM 696 C C . LYS A 1 93 ? -0.844 7.070 10.945 1.00 86.88 93 LYS A C 1
ATOM 698 O O . LYS A 1 93 ? 0.384 7.045 10.959 1.00 86.88 93 LYS A O 1
ATOM 703 N N . LEU A 1 94 ? -1.584 6.254 11.693 1.00 85.81 94 LEU A N 1
ATOM 704 C CA . LEU A 1 94 ? -1.023 5.292 12.638 1.00 85.81 94 LEU A CA 1
ATOM 705 C C . LEU A 1 94 ? -0.086 4.272 11.991 1.00 85.81 94 LEU A C 1
ATOM 707 O O . LEU A 1 94 ? 0.947 3.923 12.565 1.00 85.81 94 LEU A O 1
ATOM 711 N N . SER A 1 95 ? -0.455 3.777 10.816 1.00 83.31 95 SER A N 1
ATOM 712 C CA . SER A 1 95 ? 0.298 2.759 10.103 1.00 83.31 95 SER A CA 1
ATOM 713 C C . SER A 1 95 ? 1.616 3.323 9.558 1.00 83.31 95 SER A C 1
ATOM 715 O O . SER A 1 95 ? 2.671 2.711 9.744 1.00 83.31 95 SER A O 1
ATOM 717 N N . ARG A 1 96 ? 1.581 4.541 8.996 1.00 83.19 96 ARG A N 1
ATOM 718 C CA . ARG A 1 96 ? 2.768 5.301 8.568 1.00 83.19 96 ARG A CA 1
ATOM 719 C C . ARG A 1 96 ? 3.713 5.581 9.737 1.00 83.19 96 ARG A C 1
ATOM 721 O O . ARG A 1 96 ? 4.912 5.334 9.616 1.00 83.19 96 ARG A O 1
ATOM 728 N N . ASP A 1 97 ? 3.189 6.049 10.867 1.00 80.88 97 ASP A N 1
ATOM 729 C CA . ASP A 1 97 ? 3.992 6.348 12.059 1.00 80.88 97 ASP A CA 1
ATOM 730 C C . ASP A 1 97 ? 4.650 5.086 12.631 1.00 80.88 97 ASP A C 1
ATOM 732 O O . ASP A 1 97 ? 5.844 5.087 12.938 1.00 80.88 97 ASP A O 1
ATOM 736 N N . SER A 1 98 ? 3.894 3.984 12.711 1.00 77.44 98 SER A N 1
ATOM 737 C CA . SER A 1 98 ? 4.417 2.688 13.157 1.00 77.44 98 SER A CA 1
ATOM 738 C C . SER A 1 98 ? 5.560 2.197 12.268 1.00 77.44 98 SER A C 1
ATOM 740 O O . SER A 1 98 ? 6.523 1.630 12.775 1.00 77.44 98 SER A O 1
ATOM 742 N N . PHE A 1 99 ? 5.470 2.405 10.955 1.00 76.94 99 PHE A N 1
ATOM 743 C CA . PHE A 1 99 ? 6.509 1.986 10.018 1.00 76.94 99 PHE A CA 1
ATOM 744 C C . PHE A 1 99 ? 7.756 2.858 10.065 1.00 76.94 99 PHE A C 1
ATOM 746 O O . PHE A 1 99 ? 8.862 2.328 10.048 1.00 76.94 99 PHE A O 1
ATOM 753 N N . LYS A 1 100 ? 7.601 4.182 10.176 1.00 76.19 100 LYS A N 1
ATOM 754 C CA . LYS A 1 100 ? 8.736 5.102 10.352 1.00 76.19 100 LYS A CA 1
ATOM 755 C C . LYS A 1 100 ? 9.554 4.759 11.599 1.00 76.19 100 LYS A C 1
ATOM 757 O O . LYS A 1 100 ? 10.776 4.862 11.577 1.00 76.19 100 LYS A O 1
ATOM 762 N N . ALA A 1 101 ? 8.888 4.338 12.676 1.00 72.31 101 ALA A N 1
ATOM 763 C CA . ALA A 1 101 ? 9.558 3.901 13.898 1.00 72.31 101 ALA A CA 1
ATOM 764 C C . ALA A 1 101 ? 10.338 2.581 13.720 1.00 72.31 101 ALA A C 1
ATOM 766 O O . ALA A 1 101 ? 11.382 2.401 14.346 1.00 72.31 101 ALA A O 1
ATOM 767 N N . GLU A 1 102 ? 9.839 1.671 12.876 1.00 67.12 102 GLU A N 1
ATOM 768 C CA . GLU A 1 102 ? 10.445 0.363 12.586 1.00 67.12 102 GLU A CA 1
ATOM 769 C C . GLU A 1 102 ? 11.642 0.480 11.622 1.00 67.12 102 GLU A C 1
ATOM 771 O O . GLU A 1 102 ? 12.693 -0.112 11.860 1.00 67.12 102 GLU A O 1
ATOM 776 N N . TYR A 1 103 ? 11.523 1.298 10.572 1.00 65.12 103 TYR A N 1
ATOM 777 C CA . TYR A 1 103 ? 12.523 1.430 9.511 1.00 65.12 103 TYR A CA 1
ATOM 778 C C . TYR A 1 103 ? 13.210 2.802 9.564 1.00 65.12 103 TYR A C 1
ATOM 780 O O . TYR A 1 103 ? 12.856 3.729 8.839 1.00 65.12 103 TYR A O 1
ATOM 788 N N . LYS A 1 104 ? 14.262 2.918 10.388 1.00 59.56 104 LYS A N 1
ATOM 789 C CA . LYS A 1 104 ? 15.092 4.137 10.532 1.00 59.56 104 LYS A CA 1
ATOM 790 C C . LYS A 1 104 ? 15.894 4.529 9.271 1.00 59.56 104 LYS A C 1
ATOM 792 O O . LYS A 1 104 ? 16.554 5.562 9.270 1.00 59.56 104 LYS A O 1
ATOM 797 N N . ASN A 1 105 ? 15.832 3.735 8.197 1.00 54.91 105 ASN A N 1
ATOM 798 C CA . ASN A 1 105 ? 16.772 3.778 7.066 1.00 54.91 105 ASN A CA 1
ATOM 799 C C . ASN A 1 105 ? 16.253 4.533 5.823 1.00 54.91 105 ASN A C 1
ATOM 801 O O . ASN A 1 105 ? 16.622 4.201 4.700 1.00 54.91 105 ASN A O 1
ATOM 805 N N . GLY A 1 106 ? 15.391 5.540 5.987 1.00 50.84 106 GLY A N 1
ATOM 806 C CA . GLY A 1 106 ? 15.038 6.450 4.884 1.00 50.84 106 GLY A CA 1
ATOM 807 C C . GLY A 1 106 ? 14.092 5.884 3.812 1.00 50.84 106 GLY A C 1
ATOM 808 O O . GLY A 1 106 ? 13.945 6.494 2.753 1.00 50.84 106 GLY A O 1
ATOM 809 N N . ILE A 1 107 ? 13.412 4.758 4.069 1.00 56.50 107 ILE A N 1
ATOM 810 C CA . ILE A 1 107 ? 12.278 4.329 3.236 1.00 56.50 107 ILE A CA 1
ATOM 811 C C . ILE A 1 107 ? 11.139 5.329 3.472 1.00 56.50 107 ILE A C 1
ATOM 813 O O . ILE A 1 107 ? 10.506 5.332 4.525 1.00 56.50 107 ILE A O 1
ATOM 817 N N . SER A 1 108 ? 10.902 6.209 2.499 1.00 56.09 108 SER A N 1
ATOM 818 C CA . SER A 1 108 ? 9.939 7.312 2.625 1.00 56.09 108 SER A CA 1
ATOM 819 C C . SER A 1 108 ? 8.477 6.887 2.472 1.00 56.09 108 SER A C 1
ATOM 821 O O . SER A 1 108 ? 7.580 7.655 2.814 1.00 56.09 108 SER A O 1
ATOM 823 N N . SER A 1 109 ? 8.228 5.679 1.963 1.00 64.94 109 SER A N 1
ATOM 824 C CA . SER A 1 109 ? 6.896 5.205 1.598 1.00 64.94 109 SER A CA 1
ATOM 825 C C . SER A 1 109 ? 6.475 4.027 2.477 1.00 64.94 109 SER A C 1
ATOM 827 O O . SER A 1 109 ? 7.220 3.061 2.631 1.00 64.94 109 SER A O 1
ATOM 829 N N . TYR A 1 110 ? 5.290 4.117 3.081 1.00 73.81 110 TYR A N 1
ATOM 830 C CA . TYR A 1 110 ? 4.684 3.028 3.847 1.00 73.81 110 TYR A CA 1
ATOM 831 C C . TYR A 1 110 ? 3.780 2.195 2.932 1.00 73.81 110 TYR A C 1
ATOM 833 O O . TYR A 1 110 ? 2.878 2.784 2.344 1.00 73.81 110 TYR A O 1
ATOM 841 N N . PRO A 1 111 ? 3.943 0.863 2.828 1.00 79.88 111 PRO A N 1
ATOM 842 C CA . PRO A 1 111 ? 3.037 0.041 2.032 1.00 79.88 111 PRO A CA 1
ATOM 843 C C . PRO A 1 111 ? 1.609 0.129 2.588 1.00 79.88 111 PRO A C 1
ATOM 845 O O . PRO A 1 111 ? 1.364 -0.235 3.738 1.00 79.88 111 PRO A O 1
ATOM 848 N N . LEU A 1 112 ? 0.667 0.602 1.771 1.00 86.06 112 LEU A N 1
ATOM 849 C CA . LEU A 1 112 ? -0.747 0.744 2.123 1.00 86.06 112 LEU A CA 1
ATOM 850 C C . LEU A 1 112 ? -1.617 -0.411 1.624 1.00 86.06 112 LEU A C 1
ATOM 852 O O . LEU A 1 112 ? -2.796 -0.453 1.968 1.00 86.06 112 LEU A O 1
ATOM 856 N N . GLY A 1 113 ? -1.071 -1.361 0.861 1.00 85.75 113 GLY A N 1
ATOM 857 C CA . GLY A 1 113 ? -1.819 -2.463 0.242 1.00 85.75 113 GLY A CA 1
ATOM 858 C C . GLY A 1 113 ? -2.671 -3.314 1.196 1.00 85.75 113 GLY A C 1
ATOM 859 O O . GLY A 1 113 ? -3.598 -3.981 0.748 1.00 85.75 113 GLY A O 1
ATOM 860 N N . ASP A 1 114 ? -2.416 -3.258 2.505 1.00 83.56 114 ASP A N 1
ATOM 861 C CA . ASP A 1 114 ? -3.203 -3.930 3.549 1.00 83.56 114 ASP A CA 1
ATOM 862 C C . ASP A 1 114 ? -4.492 -3.190 3.974 1.00 83.56 114 ASP A C 1
ATOM 864 O O . ASP A 1 114 ? -5.353 -3.795 4.607 1.00 83.56 114 ASP A O 1
ATOM 868 N N . ILE A 1 115 ? -4.653 -1.910 3.624 1.00 87.50 115 ILE A N 1
ATOM 869 C CA . ILE A 1 115 ? -5.814 -1.073 3.983 1.00 87.50 115 ILE A CA 1
ATOM 870 C C . ILE A 1 115 ? -6.618 -0.785 2.722 1.00 87.50 115 ILE A C 1
ATOM 872 O O . ILE A 1 115 ? -6.041 -0.256 1.791 1.00 87.50 115 ILE A O 1
ATOM 876 N N . LEU A 1 116 ? -7.919 -1.056 2.668 1.00 87.50 116 LEU A N 1
ATOM 877 C CA . LEU A 1 116 ? -8.754 -0.738 1.504 1.00 87.50 116 LEU A CA 1
ATOM 878 C C . LEU A 1 116 ? -10.042 -0.045 1.949 1.00 87.50 116 LEU A C 1
ATOM 880 O O . LEU A 1 116 ? -10.679 -0.494 2.899 1.00 87.50 116 LEU A O 1
ATOM 884 N N . VAL A 1 117 ? -10.438 1.006 1.232 1.00 83.31 117 VAL A N 1
ATOM 885 C CA . VAL A 1 117 ? -11.752 1.646 1.357 1.00 83.31 117 VAL A CA 1
ATOM 886 C C . VAL A 1 117 ? -12.531 1.414 0.065 1.00 83.31 117 VAL A C 1
ATOM 888 O O . VAL A 1 117 ? -12.026 1.648 -1.032 1.00 83.31 117 VAL A O 1
ATOM 891 N N . SER A 1 118 ? -13.761 0.927 0.208 1.00 77.38 118 SER A N 1
ATOM 892 C CA . SER A 1 118 ? -14.705 0.683 -0.882 1.00 77.38 118 SER A CA 1
ATOM 893 C C . SER A 1 118 ? -16.076 1.214 -0.460 1.00 77.38 118 SER A C 1
ATOM 895 O O . SER A 1 118 ? -16.478 1.018 0.686 1.00 77.38 118 SER A O 1
ATOM 897 N N . GLY A 1 119 ? -16.762 1.925 -1.353 1.00 70.25 119 GLY A N 1
ATOM 898 C CA . GLY A 1 119 ? -18.046 2.573 -1.080 1.00 70.25 119 GLY A CA 1
ATOM 899 C C . GLY A 1 119 ? -18.415 3.579 -2.171 1.00 70.25 119 GLY A C 1
ATOM 900 O O . GLY A 1 119 ? -17.575 3.906 -3.010 1.00 70.25 119 GLY A O 1
ATOM 901 N N . ASN A 1 120 ? -19.670 4.045 -2.178 1.00 61.44 120 ASN A N 1
ATOM 902 C CA . ASN A 1 120 ? -20.160 4.968 -3.206 1.00 61.44 120 ASN A CA 1
ATOM 903 C C . ASN A 1 120 ? -19.404 6.303 -3.169 1.00 61.44 120 ASN A C 1
ATOM 905 O O . ASN A 1 120 ? -19.236 6.906 -2.109 1.00 61.44 120 ASN A O 1
ATOM 909 N N . LYS A 1 121 ? -18.992 6.770 -4.353 1.00 55.34 121 LYS A N 1
ATOM 910 C CA . LYS A 1 121 ? -18.248 8.024 -4.578 1.00 55.34 121 LYS A CA 1
ATOM 911 C C . LYS A 1 121 ? -19.102 9.286 -4.399 1.00 55.34 121 LYS A C 1
ATOM 913 O O . LYS A 1 121 ? -18.589 10.386 -4.563 1.00 55.34 121 LYS A O 1
ATOM 918 N N . ASP A 1 122 ? -20.380 9.133 -4.050 1.00 53.38 122 ASP A N 1
ATOM 919 C CA . ASP A 1 122 ? -21.366 10.223 -3.973 1.00 53.38 122 ASP A CA 1
ATOM 920 C C . ASP A 1 122 ? -21.108 11.209 -2.819 1.00 53.38 122 ASP A C 1
ATOM 922 O O . ASP A 1 122 ? -21.804 12.213 -2.677 1.00 53.38 122 ASP A O 1
ATOM 926 N N . HIS A 1 123 ? -20.083 10.958 -2.005 1.00 50.22 123 HIS A N 1
ATOM 927 C CA . HIS A 1 123 ? -19.519 11.948 -1.102 1.00 50.22 123 HIS A CA 1
ATOM 928 C C . HIS A 1 123 ? -18.248 12.521 -1.733 1.00 50.22 123 HIS A C 1
ATOM 930 O O . HIS A 1 123 ? -17.145 12.009 -1.547 1.00 50.22 123 HIS A O 1
ATOM 936 N N . THR A 1 124 ? -18.440 13.602 -2.489 1.00 44.28 124 THR A N 1
ATOM 937 C CA . THR A 1 124 ? -17.474 14.414 -3.252 1.00 44.28 124 THR A CA 1
ATOM 938 C C . THR A 1 124 ? -16.390 15.103 -2.403 1.00 44.28 124 THR A C 1
ATOM 940 O O . THR A 1 124 ? -15.821 16.110 -2.803 1.00 44.28 124 THR A O 1
ATOM 943 N N . GLU A 1 125 ? -16.068 14.558 -1.235 1.00 49.50 125 GLU A N 1
ATOM 944 C CA . GLU A 1 125 ? -14.955 14.974 -0.385 1.00 49.50 125 GLU A CA 1
ATOM 945 C C . GLU A 1 125 ? -14.274 13.724 0.178 1.00 49.50 125 GLU A C 1
ATOM 947 O O . GLU A 1 125 ? -14.111 13.539 1.385 1.00 49.50 125 GLU A O 1
ATOM 952 N N . MET A 1 126 ? -13.880 12.803 -0.705 1.00 52.66 126 MET A N 1
ATOM 953 C CA . MET A 1 126 ? -12.876 11.825 -0.316 1.00 52.66 126 MET A CA 1
ATOM 954 C C . MET A 1 126 ? -11.603 12.623 -0.021 1.00 52.66 126 MET A C 1
ATOM 956 O O . MET A 1 126 ? -10.946 13.102 -0.941 1.00 52.66 126 MET A O 1
ATOM 960 N N . PHE A 1 127 ? -11.319 12.851 1.266 1.00 57.12 127 PHE A N 1
ATOM 961 C CA . PHE A 1 127 ? -10.135 13.578 1.714 1.00 57.12 127 PHE A CA 1
ATOM 962 C C . PHE A 1 127 ? -8.918 13.074 0.930 1.00 57.12 127 PHE A C 1
ATOM 964 O O . PHE A 1 127 ? -8.699 11.861 0.851 1.00 57.12 127 PHE A O 1
ATOM 971 N N . SER A 1 128 ? -8.111 13.986 0.382 1.00 63.03 128 SER A N 1
ATOM 972 C CA . SER A 1 128 ? -6.850 13.667 -0.315 1.00 63.03 128 SER A CA 1
ATOM 973 C C . SER A 1 128 ? -5.979 12.673 0.466 1.00 63.03 128 SER A C 1
ATOM 975 O O . SER A 1 128 ? -5.223 11.894 -0.105 1.00 63.03 128 SER A O 1
ATOM 977 N N . ASP A 1 129 ? -6.129 12.670 1.791 1.00 66.50 129 ASP A N 1
ATOM 978 C CA . ASP A 1 129 ? -5.437 11.805 2.740 1.00 66.50 129 ASP A CA 1
ATOM 979 C C . ASP A 1 129 ? -5.778 10.303 2.615 1.00 66.50 129 ASP A C 1
ATOM 981 O O . ASP A 1 129 ? -4.998 9.478 3.100 1.00 66.50 129 ASP A O 1
ATOM 985 N N . ILE A 1 130 ? -6.911 9.929 1.999 1.00 79.06 130 ILE A N 1
ATOM 986 C CA . ILE A 1 130 ? -7.376 8.530 1.872 1.00 79.06 130 ILE A CA 1
ATOM 987 C C . ILE A 1 130 ? -7.592 8.062 0.428 1.00 79.06 130 ILE A C 1
ATOM 989 O O . ILE A 1 130 ? -7.888 6.887 0.218 1.00 79.06 130 ILE A O 1
ATOM 993 N N . GLU A 1 131 ? -7.419 8.924 -0.573 1.00 84.44 131 GLU A N 1
ATOM 994 C CA . GLU A 1 131 ? -7.571 8.555 -1.990 1.00 84.44 131 GLU A CA 1
ATOM 995 C C . GLU A 1 131 ? -6.715 7.326 -2.354 1.00 84.44 131 GLU A C 1
ATOM 997 O O . GLU A 1 131 ? -7.184 6.374 -2.970 1.00 84.44 131 GLU A O 1
ATOM 1002 N N . GLU A 1 132 ? -5.482 7.275 -1.852 1.00 84.94 132 GLU A N 1
ATOM 1003 C CA . GLU A 1 132 ? -4.516 6.200 -2.101 1.00 84.94 132 GLU A CA 1
ATOM 1004 C C . GLU A 1 132 ? -4.949 4.806 -1.593 1.00 84.94 132 GLU A C 1
ATOM 1006 O O . GLU A 1 132 ? -4.420 3.768 -2.020 1.00 84.94 132 GLU A O 1
ATOM 1011 N N . ILE A 1 133 ? -5.895 4.761 -0.648 1.00 87.75 133 ILE A N 1
ATOM 1012 C CA . ILE A 1 133 ? -6.490 3.519 -0.135 1.00 87.75 133 ILE A CA 1
ATOM 1013 C C . ILE A 1 133 ? -7.851 3.204 -0.761 1.00 87.75 133 ILE A C 1
ATOM 1015 O O . ILE A 1 133 ? -8.417 2.159 -0.443 1.00 87.75 133 ILE A O 1
ATOM 1019 N N . SER A 1 134 ? -8.344 4.051 -1.668 1.00 87.50 134 SER A N 1
ATOM 1020 C CA . SER A 1 134 ? -9.523 3.775 -2.489 1.00 87.50 134 SER A CA 1
ATOM 1021 C C . SER A 1 134 ? -9.301 2.566 -3.392 1.00 87.50 134 SER A C 1
ATOM 1023 O O . SER A 1 134 ? -8.213 2.384 -3.950 1.00 87.50 134 SER A O 1
ATOM 1025 N N . LEU A 1 135 ? -10.346 1.760 -3.580 1.00 87.62 135 LEU A N 1
ATOM 1026 C CA . LEU A 1 135 ? -10.327 0.667 -4.548 1.00 87.62 135 LEU A CA 1
ATOM 1027 C C . LEU A 1 135 ? -10.070 1.168 -5.970 1.00 87.62 135 LEU A C 1
ATOM 1029 O O . LEU A 1 135 ? -9.205 0.617 -6.644 1.00 87.62 135 LEU A O 1
ATOM 1033 N N . ASP A 1 136 ? -10.772 2.212 -6.405 1.00 87.94 136 ASP A N 1
ATOM 1034 C CA . ASP A 1 136 ? -10.654 2.723 -7.772 1.00 87.94 136 ASP A CA 1
ATOM 1035 C C . ASP A 1 136 ? -9.247 3.245 -8.056 1.00 87.94 136 ASP A C 1
ATOM 1037 O O . ASP A 1 136 ? -8.599 2.796 -8.997 1.00 87.94 136 ASP A O 1
ATOM 1041 N N . TYR A 1 137 ? -8.722 4.094 -7.166 1.00 89.38 137 TYR A N 1
ATOM 1042 C CA . TYR A 1 137 ? -7.365 4.629 -7.291 1.00 89.38 137 TYR A CA 1
ATOM 1043 C C . TYR A 1 137 ? -6.324 3.508 -7.399 1.00 89.38 137 TYR A C 1
ATOM 1045 O O . TYR A 1 137 ? -5.391 3.565 -8.202 1.00 89.38 137 TYR A O 1
ATOM 1053 N N . ARG A 1 138 ? -6.480 2.448 -6.597 1.00 90.81 138 ARG A N 1
ATOM 1054 C CA . ARG A 1 138 ? -5.588 1.283 -6.631 1.00 90.81 138 ARG A CA 1
ATOM 1055 C C . ARG A 1 138 ? -5.671 0.528 -7.936 1.00 90.81 138 ARG A C 1
ATOM 1057 O O . ARG A 1 138 ? -4.629 0.138 -8.459 1.00 90.81 138 ARG A O 1
ATOM 1064 N N . VAL A 1 139 ? -6.886 0.286 -8.418 1.00 91.62 139 VAL A N 1
ATOM 1065 C CA . VAL A 1 139 ? -7.111 -0.397 -9.690 1.00 91.62 139 VAL A CA 1
ATOM 1066 C C . VAL A 1 139 ? -6.442 0.392 -10.806 1.00 91.62 139 VAL A C 1
ATOM 1068 O O . VAL A 1 139 ? -5.655 -0.196 -11.541 1.00 91.62 139 VAL A O 1
ATOM 1071 N N . ASP A 1 140 ? -6.631 1.709 -10.856 1.00 93.19 140 ASP A N 1
ATOM 1072 C CA . ASP A 1 140 ? -6.028 2.569 -11.876 1.00 93.19 140 ASP A CA 1
ATOM 1073 C C . ASP A 1 140 ? -4.495 2.519 -11.837 1.00 93.19 140 ASP A C 1
ATOM 1075 O O . ASP A 1 140 ? -3.846 2.270 -12.857 1.00 93.19 140 ASP A O 1
ATOM 1079 N N . LYS A 1 141 ? -3.884 2.671 -10.654 1.00 93.75 141 LYS A N 1
ATOM 1080 C CA . LYS A 1 141 ? -2.416 2.637 -10.510 1.00 93.75 141 LYS A CA 1
ATOM 1081 C C . LYS A 1 141 ? -1.810 1.273 -10.822 1.00 93.75 141 LYS A C 1
ATOM 1083 O O . LYS A 1 141 ? -0.731 1.190 -11.424 1.00 93.75 141 LYS A O 1
ATOM 1088 N N . LEU A 1 142 ? -2.479 0.194 -10.422 1.00 94.12 142 LEU A N 1
ATOM 1089 C CA . LEU A 1 142 ? -2.036 -1.160 -10.740 1.00 94.12 142 LEU A CA 1
ATOM 1090 C C . LEU A 1 142 ? -2.223 -1.465 -12.228 1.00 94.12 142 LEU A C 1
ATOM 1092 O O . LEU A 1 142 ? -1.314 -2.035 -12.824 1.00 94.12 142 LEU A O 1
ATOM 1096 N N . ALA A 1 143 ? -3.331 -1.047 -12.841 1.00 95.81 143 ALA A N 1
ATOM 1097 C CA . ALA A 1 143 ? -3.579 -1.205 -14.272 1.00 95.81 143 ALA A CA 1
ATOM 1098 C C . ALA A 1 143 ? -2.539 -0.447 -15.109 1.00 95.81 143 ALA A C 1
ATOM 1100 O O . ALA A 1 143 ? -1.949 -1.031 -16.016 1.00 95.81 143 ALA A O 1
ATOM 1101 N N . GLU A 1 144 ? -2.228 0.803 -14.749 1.00 95.75 144 GLU A N 1
ATOM 1102 C CA . GLU A 1 144 ? -1.147 1.587 -15.361 1.00 95.75 144 GLU A CA 1
ATOM 1103 C C . GLU A 1 144 ? 0.189 0.834 -15.275 1.00 95.75 144 GLU A C 1
ATOM 1105 O O . GLU A 1 144 ? 0.918 0.715 -16.260 1.00 95.75 144 GLU A O 1
ATOM 1110 N N . SER A 1 145 ? 0.494 0.256 -14.110 1.00 95.69 145 SER A N 1
ATOM 1111 C CA . SER A 1 145 ? 1.751 -0.467 -13.908 1.00 95.69 145 SER A CA 1
ATOM 1112 C C . SER A 1 145 ? 1.809 -1.822 -14.594 1.00 95.69 145 SER A C 1
ATOM 1114 O O . SER A 1 145 ? 2.898 -2.261 -14.953 1.00 95.69 145 SER A O 1
ATOM 1116 N N . LEU A 1 146 ? 0.669 -2.477 -14.797 1.00 95.56 146 LEU A N 1
ATOM 1117 C CA . LEU A 1 146 ? 0.547 -3.763 -15.485 1.00 95.56 146 LEU A CA 1
ATOM 1118 C C . LEU A 1 146 ? 0.312 -3.616 -16.996 1.00 95.56 146 LEU A C 1
ATOM 1120 O O . LEU A 1 146 ? 0.289 -4.630 -17.695 1.00 95.56 146 LEU A O 1
ATOM 1124 N N . SER A 1 147 ? 0.169 -2.386 -17.500 1.00 96.19 147 SER A N 1
ATOM 1125 C CA . SER A 1 147 ? -0.063 -2.101 -18.915 1.00 96.19 147 SER A CA 1
ATOM 1126 C C . SER A 1 147 ? 1.021 -2.727 -19.807 1.00 96.19 147 SER A C 1
ATOM 1128 O O . SER A 1 147 ? 2.212 -2.526 -19.555 1.00 96.19 147 SER A O 1
ATOM 1130 N N . PRO A 1 148 ? 0.657 -3.441 -20.887 1.00 94.25 148 PRO A N 1
ATOM 1131 C CA . PRO A 1 148 ? 1.637 -3.989 -21.824 1.00 94.25 148 PRO A CA 1
ATOM 1132 C C . PRO A 1 148 ? 2.484 -2.918 -22.522 1.00 94.25 148 PRO A C 1
ATOM 1134 O O . PRO A 1 148 ? 3.648 -3.165 -22.826 1.00 94.25 148 PRO A O 1
ATOM 1137 N N . ALA A 1 149 ? 1.908 -1.737 -22.772 1.00 92.44 149 ALA A N 1
ATOM 1138 C CA . ALA A 1 149 ? 2.535 -0.694 -23.583 1.00 92.44 149 ALA A CA 1
ATOM 1139 C C . ALA A 1 149 ? 3.545 0.164 -22.806 1.00 92.44 149 ALA A C 1
ATOM 1141 O O . ALA A 1 149 ? 4.506 0.649 -23.391 1.00 92.44 149 ALA A O 1
ATOM 1142 N N . ALA A 1 150 ? 3.323 0.367 -21.505 1.00 91.88 150 ALA A N 1
ATOM 1143 C CA . ALA A 1 150 ? 4.120 1.293 -20.694 1.00 91.88 150 ALA A CA 1
ATOM 1144 C C . ALA A 1 150 ? 4.328 0.831 -19.242 1.00 91.88 150 ALA A C 1
ATOM 1146 O O . ALA A 1 150 ? 4.810 1.602 -18.421 1.00 91.88 150 ALA A O 1
ATOM 1147 N N . GLY A 1 151 ? 3.944 -0.401 -18.904 1.00 95.31 151 GLY A N 1
ATOM 1148 C CA . GLY A 1 151 ? 4.070 -0.945 -17.556 1.00 95.31 151 GLY A CA 1
ATOM 1149 C C . GLY A 1 151 ? 5.463 -1.488 -17.240 1.00 95.31 151 GLY A C 1
ATOM 1150 O O . GLY A 1 151 ? 6.395 -1.444 -18.045 1.00 95.31 151 GLY A O 1
ATOM 1151 N N . TRP A 1 152 ? 5.604 -2.088 -16.057 1.00 95.75 152 TRP A N 1
ATOM 1152 C CA . TRP A 1 152 ? 6.900 -2.543 -15.539 1.00 95.75 152 TRP A CA 1
ATOM 1153 C C . TRP A 1 152 ? 7.635 -3.515 -16.469 1.00 95.75 152 TRP A C 1
ATOM 1155 O O . TRP A 1 152 ? 8.851 -3.406 -16.621 1.00 95.75 152 TRP A O 1
ATOM 1165 N N . LYS A 1 153 ? 6.912 -4.448 -17.109 1.00 95.62 153 LYS A N 1
ATOM 1166 C CA . LYS A 1 153 ? 7.505 -5.412 -18.049 1.00 95.62 153 LYS A CA 1
ATOM 1167 C C . LYS A 1 153 ? 8.112 -4.695 -19.244 1.00 95.62 153 LYS A C 1
ATOM 1169 O O . LYS A 1 153 ? 9.247 -4.984 -19.599 1.00 95.62 153 LYS A O 1
ATOM 1174 N N . HIS A 1 154 ? 7.387 -3.725 -19.801 1.00 95.44 154 HIS A N 1
ATOM 1175 C CA . HIS A 1 154 ? 7.889 -2.894 -20.886 1.00 95.44 154 HIS A CA 1
ATOM 1176 C C . HIS A 1 154 ? 9.151 -2.134 -20.459 1.00 95.44 154 HIS A C 1
ATOM 1178 O O . HIS A 1 154 ? 10.142 -2.151 -21.184 1.00 95.44 154 HIS A O 1
ATOM 1184 N N . CYS A 1 155 ? 9.172 -1.541 -19.258 1.00 95.06 155 CYS A N 1
ATOM 1185 C CA . CYS A 1 155 ? 10.370 -0.866 -18.747 1.00 95.06 155 CYS A CA 1
ATOM 1186 C C . CYS A 1 155 ? 11.573 -1.813 -18.609 1.00 95.06 155 CYS A C 1
ATOM 1188 O O . CYS A 1 155 ? 12.690 -1.420 -18.941 1.00 95.06 155 CYS A O 1
ATOM 1190 N N . ILE A 1 156 ? 11.366 -3.052 -18.146 1.00 95.50 156 ILE A N 1
ATOM 1191 C CA . ILE A 1 156 ? 12.435 -4.061 -18.076 1.00 95.50 156 ILE A CA 1
ATOM 1192 C C . ILE A 1 156 ? 12.921 -4.426 -19.477 1.00 95.50 156 ILE A C 1
ATOM 1194 O O . ILE A 1 156 ? 14.123 -4.390 -19.719 1.00 95.50 156 ILE A O 1
ATOM 1198 N N . THR A 1 157 ? 12.015 -4.727 -20.409 1.00 95.88 157 THR A N 1
ATOM 1199 C CA . THR A 1 157 ? 12.379 -5.034 -21.798 1.00 95.88 157 THR A CA 1
ATOM 1200 C C . THR A 1 157 ? 13.154 -3.880 -22.429 1.00 95.88 157 THR A C 1
ATOM 1202 O O . THR A 1 157 ? 14.215 -4.103 -23.000 1.00 95.88 157 THR A O 1
ATOM 1205 N N . SER A 1 158 ? 12.702 -2.636 -22.250 1.00 93.75 158 SER A N 1
ATOM 1206 C CA . SER A 1 158 ? 13.412 -1.450 -22.735 1.00 93.75 158 SER A CA 1
ATOM 1207 C C . SER A 1 158 ? 14.802 -1.309 -22.111 1.00 93.75 158 SER A C 1
ATOM 1209 O O . SER A 1 158 ? 15.729 -0.896 -22.807 1.00 93.75 158 SER A O 1
ATOM 1211 N N . MET A 1 159 ? 14.964 -1.635 -20.823 1.00 95.31 159 MET A N 1
ATOM 1212 C CA . MET A 1 159 ? 16.270 -1.622 -20.159 1.00 95.31 159 MET A CA 1
ATOM 1213 C C . MET A 1 159 ? 17.196 -2.681 -20.757 1.00 95.31 159 MET A C 1
ATOM 1215 O O . MET A 1 159 ? 18.340 -2.371 -21.064 1.00 95.31 159 MET A O 1
ATOM 1219 N N . ILE A 1 160 ? 16.699 -3.902 -20.965 1.00 95.88 160 ILE A N 1
ATOM 1220 C CA . ILE A 1 160 ? 17.463 -5.001 -21.570 1.00 95.88 160 ILE A CA 1
ATOM 1221 C C . ILE A 1 160 ? 17.903 -4.619 -22.986 1.00 95.88 160 ILE A C 1
ATOM 1223 O O . ILE A 1 160 ? 19.099 -4.601 -23.259 1.00 95.88 160 ILE A O 1
ATOM 1227 N N . CYS A 1 161 ? 16.970 -4.199 -23.848 1.00 94.56 161 CYS A N 1
ATOM 1228 C CA . CYS A 1 161 ? 17.284 -3.791 -25.219 1.00 94.56 161 CYS A CA 1
ATOM 1229 C C . CYS A 1 161 ? 18.294 -2.634 -25.269 1.00 94.56 161 CYS A C 1
ATOM 1231 O O . CYS A 1 161 ? 19.131 -2.577 -26.170 1.00 94.56 161 CYS A O 1
ATOM 1233 N N . PHE A 1 162 ? 18.228 -1.698 -24.315 1.00 94.06 162 PHE A N 1
ATOM 1234 C CA . PHE A 1 162 ? 19.222 -0.637 -24.184 1.00 94.06 162 PHE A CA 1
ATOM 1235 C C . PHE A 1 162 ? 20.590 -1.179 -23.757 1.00 94.06 162 PHE A C 1
ATOM 1237 O O . PHE A 1 162 ? 21.582 -0.821 -24.380 1.00 94.06 162 PHE A O 1
ATOM 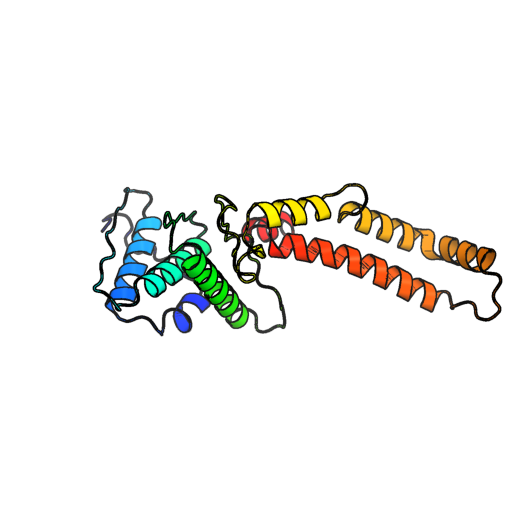1244 N N . LEU A 1 163 ? 20.667 -2.036 -22.738 1.00 94.00 163 LEU A N 1
ATOM 1245 C CA . LEU A 1 163 ? 21.939 -2.576 -22.249 1.00 94.00 163 LEU A CA 1
ATOM 1246 C C . LEU A 1 163 ? 22.634 -3.462 -23.294 1.00 94.00 163 LEU A C 1
ATOM 1248 O O . LEU A 1 163 ? 23.844 -3.352 -23.466 1.00 94.00 163 LEU A O 1
ATOM 1252 N N . GLU A 1 164 ? 21.877 -4.279 -24.026 1.00 95.88 164 GLU A N 1
ATOM 1253 C CA . GLU A 1 164 ? 22.395 -5.132 -25.105 1.00 95.88 164 GLU A CA 1
ATOM 1254 C C . GLU A 1 164 ? 22.787 -4.320 -26.350 1.00 95.88 164 GLU A C 1
ATOM 1256 O O . GLU A 1 164 ? 23.793 -4.602 -26.998 1.00 95.88 164 GLU A O 1
ATOM 1261 N N . GLY A 1 165 ? 22.002 -3.290 -26.682 1.00 94.31 165 GLY A N 1
ATOM 1262 C CA . GLY A 1 165 ? 22.140 -2.507 -27.912 1.00 94.31 165 GLY A CA 1
ATOM 1263 C C . GLY A 1 165 ? 22.782 -1.128 -27.750 1.00 94.31 165 GLY A C 1
ATOM 1264 O O . GLY A 1 165 ? 22.726 -0.338 -28.692 1.00 94.31 165 GLY A O 1
ATOM 1265 N N . CYS A 1 166 ? 23.356 -0.801 -26.588 1.00 92.38 166 CYS A N 1
ATOM 1266 C CA . CYS A 1 166 ? 23.717 0.574 -26.211 1.00 92.38 166 CYS A CA 1
ATOM 1267 C C . CYS A 1 166 ? 24.598 1.277 -27.256 1.00 92.38 166 CYS A C 1
ATOM 1269 O O . CYS A 1 166 ? 24.292 2.388 -27.691 1.00 92.38 166 CYS A O 1
ATOM 1271 N N . ILE A 1 167 ? 25.663 0.605 -27.705 1.00 92.50 167 ILE A N 1
ATOM 1272 C CA . ILE A 1 167 ? 26.615 1.156 -28.681 1.00 92.50 167 ILE A CA 1
ATOM 1273 C C . ILE A 1 167 ? 25.930 1.405 -30.029 1.00 92.50 167 ILE A C 1
ATOM 1275 O O . ILE A 1 167 ? 26.139 2.451 -30.639 1.00 92.50 167 ILE A O 1
ATOM 1279 N N . SER A 1 168 ? 25.096 0.472 -30.489 1.00 92.38 168 SER A N 1
ATOM 1280 C CA . SER A 1 168 ? 24.369 0.603 -31.755 1.00 92.38 168 SER A CA 1
ATOM 1281 C C . SER A 1 168 ? 23.344 1.737 -31.704 1.00 92.38 168 SER A C 1
ATOM 1283 O O . SER A 1 168 ? 23.277 2.538 -32.631 1.00 92.38 168 SER A O 1
ATOM 1285 N N . GLN A 1 169 ? 22.599 1.860 -30.598 1.00 89.81 169 GLN A N 1
ATOM 1286 C CA . GLN A 1 169 ? 21.662 2.968 -30.384 1.00 89.81 169 GLN A CA 1
ATOM 1287 C C . GLN A 1 169 ? 22.378 4.323 -30.320 1.00 89.81 169 GLN A C 1
ATOM 1289 O O . GLN A 1 169 ? 21.865 5.309 -30.840 1.00 89.81 169 GLN A O 1
ATOM 1294 N N . TYR A 1 170 ? 23.567 4.375 -29.713 1.00 90.62 170 TYR A N 1
ATOM 1295 C CA . TYR A 1 170 ? 24.386 5.584 -29.689 1.00 90.62 170 TYR A CA 1
ATOM 1296 C C . TYR A 1 170 ? 24.874 5.980 -31.086 1.00 90.62 170 TYR A C 1
ATOM 1298 O O . TYR A 1 170 ? 24.788 7.149 -31.442 1.00 90.62 170 TYR A O 1
ATOM 1306 N N . ARG A 1 171 ? 25.352 5.021 -31.892 1.00 89.12 171 ARG A N 1
ATOM 1307 C CA . ARG A 1 171 ? 25.776 5.285 -33.279 1.00 89.12 171 ARG A CA 1
ATOM 1308 C C . ARG A 1 171 ? 24.637 5.875 -34.104 1.00 89.12 171 ARG A C 1
ATOM 1310 O O . ARG A 1 171 ? 24.809 6.940 -34.677 1.00 89.12 171 ARG A O 1
ATOM 1317 N N . PHE A 1 172 ? 23.458 5.257 -34.041 1.00 87.44 172 PHE A N 1
ATOM 1318 C CA . PHE A 1 172 ? 22.259 5.780 -34.696 1.00 87.44 172 PHE A CA 1
ATOM 1319 C C . PHE A 1 172 ? 21.906 7.202 -34.225 1.00 87.44 172 PHE A C 1
ATOM 1321 O O . PHE A 1 172 ? 21.644 8.078 -35.039 1.00 87.44 172 PHE A O 1
ATOM 1328 N N . TYR A 1 173 ? 21.961 7.460 -32.913 1.00 84.75 173 TYR A N 1
ATOM 1329 C CA . TYR A 1 173 ? 21.733 8.796 -32.351 1.00 84.75 173 TYR A CA 1
ATOM 1330 C C . TYR A 1 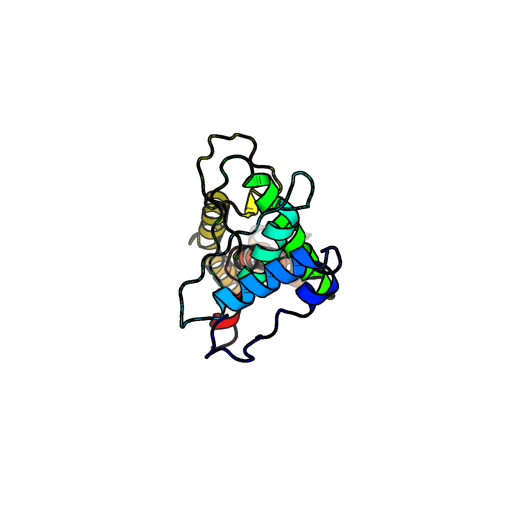173 ? 22.730 9.842 -32.876 1.00 84.75 173 TYR A C 1
ATOM 1332 O O . TYR A 1 173 ? 22.341 10.973 -33.152 1.00 84.75 173 TYR A O 1
ATOM 1340 N N . VAL A 1 174 ? 24.011 9.489 -33.006 1.00 84.69 174 VAL A N 1
ATOM 1341 C CA . VAL A 1 174 ? 25.037 10.397 -33.545 1.00 84.69 174 VAL A CA 1
ATOM 1342 C C . VAL A 1 174 ? 24.797 10.669 -35.031 1.00 84.69 174 VAL A C 1
ATOM 1344 O O . VAL A 1 174 ? 24.874 11.826 -35.445 1.00 84.69 174 VAL A O 1
ATOM 1347 N N . ASP A 1 175 ? 24.461 9.631 -35.800 1.00 82.31 175 ASP A N 1
ATOM 1348 C CA . ASP A 1 175 ? 24.232 9.719 -37.244 1.00 82.31 175 ASP A CA 1
ATOM 1349 C C . ASP A 1 175 ? 22.990 10.565 -37.586 1.00 82.31 175 ASP A C 1
ATOM 1351 O O . ASP A 1 175 ? 23.019 11.338 -38.543 1.00 82.31 175 ASP A O 1
ATOM 1355 N N . GLU A 1 176 ? 21.917 10.492 -36.786 1.00 76.19 176 GLU A N 1
ATOM 1356 C CA . GLU A 1 176 ? 20.701 11.289 -37.017 1.00 76.19 176 GLU A CA 1
ATOM 1357 C C . GLU A 1 176 ? 20.813 12.757 -36.573 1.00 76.19 176 GLU A C 1
ATOM 1359 O O . GLU A 1 176 ? 20.109 13.616 -37.106 1.00 76.19 176 GLU A O 1
ATOM 1364 N N . VAL A 1 177 ? 21.660 13.082 -35.589 1.00 66.94 177 VAL A N 1
ATOM 1365 C CA . VAL A 1 177 ? 21.607 14.397 -34.922 1.00 66.94 177 VAL A CA 1
ATOM 1366 C C . VAL A 1 177 ? 22.502 15.464 -35.572 1.00 66.94 177 VAL A C 1
ATOM 1368 O O . VAL A 1 177 ? 22.277 16.638 -35.290 1.00 66.94 177 VAL A O 1
ATOM 1371 N N . TYR A 1 178 ? 23.463 15.121 -36.449 1.00 57.88 178 TYR A N 1
ATOM 1372 C CA . TYR A 1 178 ? 24.344 16.057 -37.195 1.00 57.88 178 TYR A CA 1
ATOM 1373 C C . TYR A 1 178 ? 24.699 17.352 -36.418 1.00 57.88 178 TYR A C 1
ATOM 1375 O O . TYR A 1 178 ? 24.568 18.469 -36.923 1.00 57.88 178 TYR A O 1
ATOM 1383 N N . LYS A 1 179 ? 25.119 17.228 -35.148 1.00 60.81 179 LYS A N 1
ATOM 1384 C CA . LYS A 1 179 ? 25.506 18.375 -34.308 1.00 60.81 179 LYS A CA 1
ATOM 1385 C C . LYS A 1 179 ? 26.934 18.237 -33.772 1.00 60.81 179 LYS A C 1
ATOM 1387 O O . LYS A 1 179 ? 27.275 17.180 -33.246 1.00 60.81 179 LYS A O 1
ATOM 1392 N N . PRO A 1 180 ? 27.734 19.321 -33.823 1.00 50.47 180 PRO A N 1
ATOM 1393 C CA . PRO A 1 180 ? 29.138 19.342 -33.396 1.00 50.47 180 PRO A CA 1
ATOM 1394 C C . PRO A 1 180 ? 29.347 19.275 -31.868 1.00 50.47 180 PRO A C 1
ATOM 1396 O O . PRO A 1 180 ? 30.482 19.176 -31.418 1.00 50.47 180 PRO A O 1
ATOM 1399 N N . GLU A 1 181 ? 28.272 19.272 -31.070 1.00 61.34 181 GLU A N 1
ATOM 1400 C CA . GLU A 1 181 ? 28.282 19.078 -29.608 1.00 61.34 181 GLU A CA 1
ATOM 1401 C C . GLU A 1 181 ? 27.648 17.729 -29.218 1.00 61.34 181 GLU A C 1
ATOM 1403 O O . GLU A 1 181 ? 26.783 17.637 -28.342 1.00 61.34 181 GLU A O 1
ATOM 1408 N N . SER A 1 182 ? 28.001 16.654 -29.925 1.00 69.88 182 SER A N 1
ATOM 1409 C CA . SER A 1 182 ? 27.463 15.323 -29.640 1.00 69.88 182 SER A CA 1
ATOM 1410 C C . SER A 1 182 ? 27.842 14.889 -28.219 1.00 69.88 182 SER A C 1
ATOM 1412 O O . SER A 1 182 ? 29.029 14.738 -27.917 1.00 69.88 182 SER A O 1
ATOM 1414 N N . ARG A 1 183 ? 26.836 14.659 -27.357 1.00 80.69 183 ARG A N 1
ATOM 1415 C CA . ARG A 1 183 ? 27.014 13.993 -26.054 1.00 80.69 183 ARG A CA 1
ATOM 1416 C C . ARG A 1 183 ? 27.894 12.762 -26.236 1.00 80.69 183 ARG A C 1
ATOM 1418 O O . ARG A 1 183 ? 27.650 11.974 -27.144 1.00 80.69 183 ARG A O 1
ATOM 1425 N N . SER A 1 184 ? 28.859 12.565 -25.346 1.00 89.88 184 SER A N 1
ATOM 1426 C CA . SER A 1 184 ? 29.674 11.351 -25.333 1.00 89.88 184 SER A CA 1
ATOM 1427 C C . SER A 1 184 ? 28.811 10.100 -25.122 1.00 89.88 184 SER A C 1
ATOM 1429 O O . SER A 1 184 ? 27.733 10.163 -24.521 1.00 89.88 184 SER A O 1
ATOM 1431 N N . LEU A 1 185 ? 29.316 8.927 -25.529 1.00 90.00 185 LEU A N 1
ATOM 1432 C CA . LEU A 1 185 ? 28.665 7.637 -25.255 1.00 90.00 185 LEU A CA 1
ATOM 1433 C C . LEU A 1 185 ? 28.318 7.485 -23.769 1.00 90.00 185 LEU A C 1
ATOM 1435 O O . LEU A 1 185 ? 27.254 6.971 -23.429 1.00 90.00 185 LEU A O 1
ATOM 1439 N N . LEU A 1 186 ? 29.194 7.954 -22.876 1.00 92.12 186 LEU A N 1
ATOM 1440 C CA . LEU A 1 186 ? 28.970 7.893 -21.436 1.00 92.12 186 LEU A CA 1
ATOM 1441 C C . LEU A 1 186 ? 27.789 8.771 -21.000 1.00 92.12 186 LEU A C 1
ATOM 1443 O O . LEU A 1 186 ? 26.962 8.327 -20.203 1.00 92.12 186 LEU A O 1
ATOM 1447 N N . GLU A 1 187 ? 27.694 9.999 -21.505 1.00 92.06 187 GLU A N 1
ATOM 1448 C CA . GLU A 1 187 ? 26.590 10.914 -21.193 1.00 92.06 187 GLU A CA 1
ATOM 1449 C C . GLU A 1 187 ? 25.264 10.407 -21.753 1.00 92.06 187 GLU A C 1
ATOM 1451 O O . GLU A 1 187 ? 24.273 10.365 -21.022 1.00 92.06 187 GLU A O 1
ATOM 1456 N N . PHE A 1 188 ? 25.259 9.945 -23.006 1.00 90.81 188 PHE A N 1
ATOM 1457 C CA . PHE A 1 188 ? 24.110 9.280 -23.616 1.00 90.81 188 PHE A CA 1
ATOM 1458 C C . PHE A 1 188 ? 23.656 8.081 -22.776 1.00 90.81 188 PHE A C 1
ATOM 1460 O O . PHE A 1 188 ? 22.485 7.978 -22.408 1.00 90.81 188 PHE A O 1
ATOM 1467 N N . SER A 1 189 ? 24.598 7.207 -22.409 1.00 92.62 189 SER A N 1
ATOM 1468 C CA . SER A 1 189 ? 24.293 5.990 -21.659 1.00 92.62 189 SER A CA 1
ATOM 1469 C C . SER A 1 189 ? 23.715 6.301 -20.283 1.00 92.62 189 SER A C 1
ATOM 1471 O O . SER A 1 189 ? 22.729 5.694 -19.869 1.00 92.62 189 SER A O 1
ATOM 1473 N N . ARG A 1 190 ? 24.305 7.268 -19.571 1.00 94.25 190 ARG A N 1
ATOM 1474 C CA . ARG A 1 190 ? 23.833 7.696 -18.247 1.00 94.25 190 ARG A CA 1
ATOM 1475 C C . ARG A 1 190 ? 22.425 8.269 -18.308 1.00 94.25 190 ARG A C 1
ATOM 1477 O O . ARG A 1 190 ? 21.620 7.954 -17.436 1.00 94.25 190 ARG A O 1
ATOM 1484 N N . ASP A 1 191 ? 22.130 9.091 -19.308 1.00 91.56 191 ASP A N 1
ATOM 1485 C CA . ASP A 1 191 ? 20.816 9.710 -19.476 1.00 91.56 191 ASP A CA 1
ATOM 1486 C C . ASP A 1 191 ? 19.732 8.661 -19.774 1.00 91.56 191 ASP A C 1
ATOM 1488 O O . ASP A 1 191 ? 18.732 8.563 -19.059 1.00 91.56 191 ASP A O 1
ATOM 1492 N N . ARG A 1 192 ? 19.983 7.780 -20.752 1.00 90.62 192 ARG A N 1
ATOM 1493 C CA . ARG A 1 192 ? 19.058 6.698 -21.134 1.00 90.62 192 A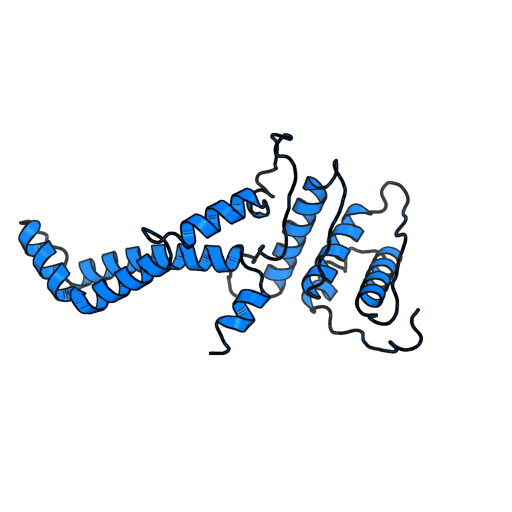RG A CA 1
ATOM 1494 C C . ARG A 1 192 ? 18.844 5.688 -20.010 1.00 90.62 192 ARG A C 1
ATOM 1496 O O . ARG A 1 192 ? 17.703 5.291 -19.747 1.00 90.62 192 ARG A O 1
ATOM 1503 N N . PHE A 1 193 ? 19.912 5.317 -19.304 1.00 93.94 193 PHE A N 1
ATOM 1504 C CA . PHE A 1 193 ? 19.816 4.457 -18.129 1.00 93.94 193 PHE A CA 1
ATOM 1505 C C . PHE A 1 193 ? 18.966 5.111 -17.038 1.00 93.94 193 PHE A C 1
ATOM 1507 O O . PHE A 1 193 ? 18.047 4.478 -16.525 1.00 93.94 193 PHE A O 1
ATOM 1514 N N . ARG A 1 194 ? 19.226 6.384 -16.704 1.00 94.25 194 ARG A N 1
ATOM 1515 C CA . ARG A 1 194 ? 18.465 7.121 -15.682 1.00 94.25 194 ARG A CA 1
ATOM 1516 C C . ARG A 1 194 ? 16.982 7.183 -16.014 1.00 94.25 194 ARG A C 1
ATOM 1518 O O . ARG A 1 194 ? 16.172 6.894 -15.138 1.00 94.25 194 ARG A O 1
ATOM 1525 N N . HIS A 1 195 ? 16.637 7.510 -17.257 1.00 91.12 195 HIS A N 1
ATOM 1526 C CA . HIS A 1 195 ? 15.250 7.559 -17.709 1.00 91.12 195 HIS A CA 1
ATOM 1527 C C . HIS A 1 195 ? 14.551 6.202 -17.529 1.00 91.12 195 HIS A C 1
ATOM 1529 O O . HIS A 1 195 ? 13.505 6.108 -16.889 1.00 91.12 195 HIS A O 1
ATOM 1535 N N . THR A 1 196 ? 15.170 5.126 -18.016 1.00 90.12 196 THR A N 1
ATOM 1536 C CA . THR A 1 196 ? 14.574 3.783 -17.963 1.00 90.12 196 THR A CA 1
ATOM 1537 C C . THR A 1 196 ? 14.499 3.245 -16.531 1.00 90.12 196 THR A C 1
ATOM 1539 O O . THR A 1 196 ? 13.489 2.667 -16.125 1.00 90.12 196 THR A O 1
ATOM 1542 N N . ALA A 1 197 ? 15.540 3.484 -15.728 1.00 92.75 197 ALA A N 1
ATOM 1543 C CA . ALA A 1 197 ? 15.587 3.097 -14.322 1.00 92.75 197 ALA A CA 1
ATOM 1544 C C . ALA A 1 197 ? 14.539 3.849 -13.495 1.00 92.75 197 ALA A C 1
ATOM 1546 O O . ALA A 1 197 ? 13.918 3.256 -12.613 1.00 92.75 197 ALA A O 1
ATOM 1547 N N . TRP A 1 198 ? 14.315 5.135 -13.779 1.00 93.50 198 TRP A N 1
ATOM 1548 C CA . TRP A 1 198 ? 13.284 5.926 -13.114 1.00 93.50 198 TRP A CA 1
ATOM 1549 C C . TRP A 1 198 ? 11.883 5.381 -13.404 1.00 93.50 198 TRP A C 1
ATOM 1551 O O . TRP A 1 198 ? 11.120 5.152 -12.464 1.00 93.50 198 TRP A O 1
ATOM 1561 N N . SER A 1 199 ? 11.572 5.085 -14.670 1.00 92.56 199 SER A N 1
ATOM 1562 C CA . SER A 1 199 ? 10.275 4.515 -15.058 1.00 92.56 199 SER A CA 1
ATOM 1563 C C . SER A 1 199 ? 10.029 3.162 -14.390 1.00 92.56 199 SER A C 1
ATOM 1565 O O . SER A 1 199 ? 8.983 2.952 -13.776 1.00 92.56 199 SER A O 1
ATOM 1567 N N . LEU A 1 200 ? 11.027 2.271 -14.400 1.00 93.50 200 LEU A N 1
ATOM 1568 C CA . LEU A 1 200 ? 10.933 0.986 -13.706 1.00 93.50 200 LEU A CA 1
ATOM 1569 C C . LEU A 1 200 ? 10.735 1.168 -12.196 1.00 93.50 200 LEU A C 1
ATOM 1571 O O . LEU A 1 200 ? 9.857 0.540 -11.600 1.00 93.50 200 LEU A O 1
ATOM 1575 N N . ARG A 1 201 ? 11.519 2.057 -11.574 1.00 92.75 201 ARG A N 1
ATOM 1576 C CA . ARG A 1 201 ? 11.406 2.372 -10.146 1.00 92.75 201 ARG A CA 1
ATOM 1577 C C . ARG A 1 201 ? 10.004 2.862 -9.799 1.00 92.75 201 ARG A C 1
ATOM 1579 O O . ARG A 1 201 ? 9.483 2.450 -8.767 1.00 92.75 201 ARG A O 1
ATOM 1586 N N . ARG A 1 202 ? 9.388 3.698 -10.641 1.00 92.62 202 ARG A N 1
ATOM 1587 C CA . ARG A 1 202 ? 8.017 4.188 -10.440 1.00 92.62 202 ARG A CA 1
ATOM 1588 C C . ARG A 1 202 ? 7.035 3.026 -10.289 1.00 92.62 202 ARG A C 1
ATOM 1590 O O . ARG A 1 202 ? 6.324 2.972 -9.293 1.00 92.62 202 ARG A O 1
ATOM 1597 N N . HIS A 1 203 ? 7.063 2.062 -11.207 1.00 93.94 203 HIS A N 1
ATOM 1598 C CA . HIS A 1 203 ? 6.175 0.897 -11.150 1.00 93.94 203 HIS A CA 1
ATOM 1599 C C . HIS A 1 203 ? 6.467 -0.033 -9.970 1.00 93.94 203 HIS A C 1
ATOM 1601 O O . HIS A 1 203 ? 5.543 -0.528 -9.326 1.00 93.94 203 HIS A O 1
ATOM 1607 N N . MET A 1 204 ? 7.743 -0.241 -9.640 1.00 90.75 204 MET A N 1
ATOM 1608 C CA . MET A 1 204 ? 8.113 -1.038 -8.466 1.00 90.75 204 MET A CA 1
ATOM 1609 C C . MET A 1 204 ? 7.621 -0.393 -7.168 1.00 90.75 204 MET A C 1
ATOM 1611 O O . MET A 1 204 ? 7.131 -1.093 -6.285 1.00 90.75 204 MET A O 1
ATOM 1615 N N . LEU A 1 205 ? 7.679 0.940 -7.070 1.00 88.75 205 LEU A N 1
ATOM 1616 C CA . LEU A 1 205 ? 7.092 1.675 -5.952 1.00 88.75 205 LEU A CA 1
ATOM 1617 C C . LEU A 1 205 ? 5.570 1.537 -5.919 1.00 88.75 205 LEU A C 1
ATOM 1619 O O . LEU A 1 205 ? 5.023 1.334 -4.841 1.00 88.75 205 LEU A O 1
ATOM 1623 N N . THR A 1 206 ? 4.887 1.572 -7.065 1.00 91.44 206 THR A N 1
ATOM 1624 C CA . THR A 1 206 ? 3.440 1.320 -7.133 1.00 91.44 206 THR A CA 1
ATOM 1625 C C . THR A 1 206 ? 3.084 -0.059 -6.578 1.00 91.44 206 THR A C 1
ATOM 1627 O O . THR A 1 206 ? 2.184 -0.171 -5.746 1.00 91.44 206 THR A O 1
ATOM 1630 N N . PHE A 1 207 ? 3.812 -1.110 -6.965 1.00 90.19 207 PHE A N 1
ATOM 1631 C CA . PHE A 1 207 ? 3.588 -2.448 -6.414 1.00 90.19 207 PHE A CA 1
ATOM 1632 C C . PHE A 1 207 ? 3.891 -2.521 -4.927 1.00 90.19 207 PHE A C 1
ATOM 1634 O O . PHE A 1 207 ? 3.091 -3.066 -4.173 1.00 90.19 207 PHE A O 1
ATOM 1641 N N . PHE A 1 208 ? 5.005 -1.934 -4.496 1.00 85.94 208 PHE A N 1
ATOM 1642 C CA . PHE A 1 208 ? 5.345 -1.862 -3.084 1.00 85.94 208 PHE A CA 1
ATOM 1643 C C . PHE A 1 208 ? 4.253 -1.161 -2.265 1.00 85.94 208 PHE A C 1
ATOM 1645 O O . PHE A 1 208 ? 3.926 -1.597 -1.165 1.00 85.94 208 PHE A O 1
ATOM 1652 N N . TYR A 1 209 ? 3.666 -0.097 -2.812 1.00 86.62 209 TYR A N 1
ATOM 1653 C CA . TYR A 1 209 ? 2.678 0.712 -2.118 1.00 86.62 209 TYR A CA 1
ATOM 1654 C C . TYR A 1 209 ? 1.298 0.058 -2.055 1.00 86.62 209 TYR A C 1
ATOM 1656 O O . TYR A 1 209 ? 0.654 0.089 -1.007 1.00 86.62 209 TYR A O 1
ATOM 1664 N N . HIS A 1 210 ? 0.842 -0.540 -3.158 1.00 89.81 210 HIS A N 1
ATOM 1665 C CA . HIS A 1 210 ? -0.543 -0.993 -3.304 1.00 89.81 210 HIS A CA 1
ATOM 1666 C C . HIS A 1 210 ? -0.732 -2.508 -3.193 1.00 89.81 210 HIS A C 1
ATOM 1668 O O . HIS A 1 210 ? -1.863 -2.952 -2.993 1.00 89.81 210 HIS A O 1
ATOM 1674 N N . LEU A 1 211 ? 0.329 -3.317 -3.287 1.00 87.88 211 LEU A N 1
ATOM 1675 C CA . LEU A 1 211 ? 0.230 -4.752 -3.026 1.00 87.88 211 LEU A CA 1
ATOM 1676 C C . LEU A 1 211 ? 0.389 -5.047 -1.539 1.00 87.88 211 LEU A C 1
ATOM 1678 O O . LEU A 1 211 ? 1.120 -4.385 -0.804 1.00 87.88 211 LEU A O 1
ATOM 1682 N N . ARG A 1 212 ? -0.312 -6.090 -1.097 1.00 81.31 212 ARG A N 1
ATOM 1683 C CA . ARG A 1 212 ? -0.268 -6.562 0.284 1.00 81.31 212 ARG A CA 1
ATOM 1684 C C . ARG A 1 212 ? 1.164 -6.931 0.679 1.00 81.31 212 ARG A C 1
ATOM 1686 O O . ARG A 1 212 ? 1.839 -7.620 -0.090 1.00 81.31 212 ARG A O 1
ATOM 1693 N N . ARG A 1 213 ? 1.613 -6.579 1.891 1.00 72.25 213 ARG A N 1
ATOM 1694 C CA . ARG A 1 213 ? 3.003 -6.821 2.332 1.00 72.25 213 ARG A CA 1
ATOM 1695 C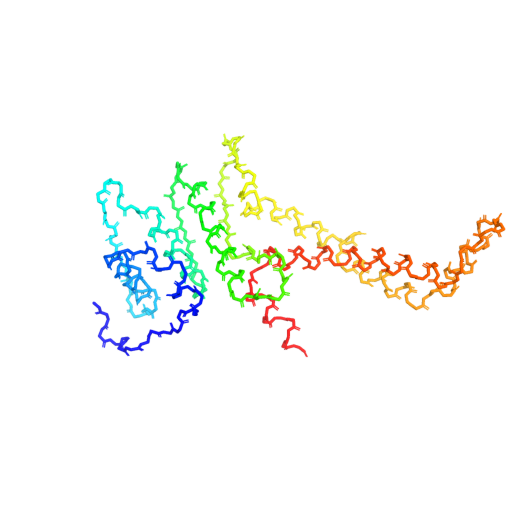 C . ARG A 1 213 ? 3.433 -8.285 2.162 1.00 72.25 213 ARG A C 1
ATOM 1697 O O . ARG A 1 213 ? 4.513 -8.563 1.644 1.00 72.25 213 ARG A O 1
ATOM 1704 N N . ASN A 1 214 ? 2.557 -9.228 2.507 1.00 68.12 214 ASN A N 1
ATOM 1705 C CA . ASN A 1 214 ? 2.846 -10.662 2.378 1.00 68.12 214 ASN A CA 1
ATOM 1706 C C . ASN A 1 214 ? 2.973 -11.138 0.930 1.00 68.12 214 ASN A C 1
ATOM 1708 O O . ASN A 1 214 ? 3.603 -12.161 0.682 1.00 68.12 214 ASN A O 1
ATOM 1712 N N . PHE A 1 215 ? 2.357 -10.441 -0.026 1.00 68.38 215 PHE A N 1
ATOM 1713 C CA . PHE A 1 215 ? 2.473 -10.795 -1.437 1.00 68.38 215 PHE A CA 1
ATOM 1714 C C . PHE A 1 215 ? 3.879 -10.489 -1.964 1.00 68.38 215 PHE A C 1
ATOM 1716 O O . PHE A 1 215 ? 4.439 -11.274 -2.722 1.00 68.38 215 PHE A O 1
ATOM 1723 N N . ILE A 1 216 ? 4.463 -9.380 -1.505 1.00 63.03 216 ILE A N 1
ATOM 1724 C CA . ILE A 1 216 ? 5.807 -8.932 -1.879 1.00 63.03 216 ILE A CA 1
ATOM 1725 C C . ILE A 1 216 ? 6.862 -9.865 -1.268 1.00 63.03 216 ILE A C 1
ATOM 1727 O O . ILE A 1 216 ? 7.726 -10.370 -1.979 1.00 63.03 216 ILE A O 1
ATOM 1731 N N . VAL A 1 217 ? 6.763 -10.146 0.036 1.00 55.69 217 VAL A N 1
ATOM 1732 C CA . VAL A 1 217 ? 7.757 -10.963 0.756 1.00 55.69 217 VAL A CA 1
ATOM 1733 C C . VAL A 1 217 ? 7.763 -12.419 0.275 1.00 55.69 217 VAL A C 1
ATOM 1735 O O . VAL A 1 217 ? 8.831 -12.973 0.040 1.00 55.69 217 VAL A O 1
ATOM 1738 N N . ASN A 1 218 ? 6.592 -13.035 0.068 1.00 47.81 218 ASN A N 1
ATOM 1739 C CA . ASN A 1 218 ? 6.518 -14.468 -0.242 1.00 47.81 218 ASN A CA 1
ATOM 1740 C C . ASN A 1 218 ? 6.879 -14.835 -1.688 1.00 47.81 218 ASN A C 1
ATOM 1742 O O . ASN A 1 218 ? 7.145 -16.006 -1.944 1.00 47.81 218 ASN A O 1
ATOM 1746 N N . LYS A 1 219 ? 6.860 -13.885 -2.633 1.00 50.16 219 LYS A N 1
ATOM 1747 C CA . LYS A 1 219 ? 7.098 -14.176 -4.060 1.00 50.16 219 LYS A CA 1
ATOM 1748 C C . LYS A 1 219 ? 8.407 -13.638 -4.627 1.00 50.16 219 LYS A C 1
ATOM 1750 O O . LYS A 1 219 ? 8.817 -14.123 -5.670 1.00 50.16 219 LYS A O 1
ATOM 1755 N N . ILE A 1 220 ? 9.038 -12.651 -3.991 1.00 44.12 220 ILE A N 1
ATOM 1756 C CA . ILE A 1 220 ? 10.241 -12.001 -4.543 1.00 44.12 220 ILE A CA 1
ATOM 1757 C C . ILE A 1 220 ? 11.538 -12.589 -3.963 1.00 44.12 220 ILE A C 1
ATOM 1759 O O . ILE A 1 220 ? 12.563 -12.547 -4.630 1.00 44.12 220 ILE A O 1
ATOM 1763 N N . PHE A 1 221 ? 11.505 -13.167 -2.756 1.00 37.22 221 PHE A N 1
ATOM 1764 C CA . PHE A 1 221 ? 12.707 -13.662 -2.062 1.00 37.22 221 PHE A CA 1
ATOM 1765 C C . PHE A 1 221 ? 12.777 -15.191 -1.892 1.00 37.22 221 PHE A C 1
ATOM 1767 O O . PHE A 1 221 ? 13.722 -15.678 -1.283 1.00 37.22 221 PHE A O 1
ATOM 1774 N N . ASN A 1 222 ? 11.799 -15.943 -2.413 1.00 33.25 222 ASN A N 1
ATOM 1775 C CA . ASN A 1 222 ? 11.703 -17.407 -2.261 1.00 33.25 222 ASN A CA 1
ATOM 1776 C C . ASN A 1 222 ? 11.729 -18.172 -3.604 1.00 33.25 222 ASN A C 1
ATOM 1778 O O . ASN A 1 222 ? 11.219 -19.288 -3.688 1.00 33.25 222 ASN A O 1
ATOM 1782 N N . THR A 1 223 ? 12.296 -17.573 -4.649 1.00 34.59 223 THR A N 1
ATOM 1783 C CA . THR A 1 223 ? 12.649 -18.226 -5.927 1.00 34.59 223 THR A CA 1
ATOM 1784 C C . THR A 1 223 ? 14.132 -18.069 -6.156 1.00 34.59 223 THR A C 1
ATOM 1786 O O . THR A 1 223 ? 14.761 -19.060 -6.574 1.00 34.59 223 THR A O 1
#

Radius of gyration: 24.09 Å; chains: 1; bounding box: 51×44×68 Å

Secondary structure (DSSP, 8-state):
--SS-TT------HHIIIIISTTS-HHHHHHHHHHHHHHT-TTS---------TTS-HHHHHHHHHHHHHHTT-------TTTHHHHHHHHHHHHHHHHHHH--S-------TT--B-S-TTSS---TTTGGGBHHHHHHHHHHHH-TTTSHHHHHHHHHHHHHHHHHHHHHHHHHH--TT---HHHHHHHHHHHHHHHHHHHHHHHHHHS-HHHHHHHHS--

pLDDT: mean 78.93, std 14.93, range [33.25, 96.19]

Organism: NCBI:txid56036

Sequence (223 aa):
MCNVCSQRVTQLNVATRSTVTSKLNKSQKEAIMETIRGVQCEHKTNVKLIWGPPGTGKMRTLSVTLLCLMQMNARTCAETNAAVPDLATQVVKLSRDSFKAEYKNGISSYPLGDILVSGNKDHTEMFSDIEEISLDYRVDKLAESLSPAAGWKHCITSMICFLEGCISQYRFYVDEVYKPESRSLLEFSRDRFRHTAWSLRRHMLTFFYHLRRNFIVNKIFNT

Foldseek 3Di:
DDPPLPPPPDDQDVLLVPDLCVPADPLLVVVLVVVSSQVPDPPDHDDDDDDDDPPNCPLSSVLSSVLSCLSVVHDDDDDDPVCVLVSQLSNLVSQQSSVCVVCVPPPNAGAPQSAADEDDCVPVCSDPSCCLRYPVSLCVLLCQQVPPVQHLVVLVVQLVCCVVCLVVVLVVVCVPPPDPPRDDSVRSSVVSNVVSVVSNVSSVVSCRRNHRPCVCVVPPPPD

InterPro domains:
  IPR027417 P-loop containing nucleoside triphosphate hydrolase [G3DSA:3.40.50.300] (4-217)
  IPR027417 P-loop containing nucleoside triphosphate hydrolase [SSF52540] (21-95)
  IPR041677 DNA2/NAM7 helicase, helicase domain [PF13086] (23-144)
  IPR045055 DNA2/NAM7-like helicase [PTHR10887] (21-161)